Protein AF-A0A965PT17-F1 (afdb_monomer)

Mean predicted aligned error: 17.9 Å

pLDDT: mean 75.83, std 17.28, range [42.25, 98.0]

Sequence (332 aa):
SDYIFVKDAYWRIIELSDYKMGQYESTRVKLLKVSPGAPAKPACDVIPVSNNPDGSVNFETPAGAITIGNKNCCVYYNFTWSDNTNLCYGKVRDRPGINKPNNDSTGKGAITSLNSISTGANNVITTVGLDAGSSTFSMFAGNKIKSNSNNNVIAVGDTLEVKGDQRGIAMFGKSVESAVPGLVVGGGWPQDDRSYTYNGSQSAGTFMMSEQGTYAATLGTLELFIEGIANKRIELEDDTAWYMRMQVMVQPTINQYINATITAQIGKTGGVAFSTAPIVQYQDTSMAGRTVNLIIDTATNTAQHRMNIQLAGGTYPFITRLVAQINYTQFR

Foldseek 3Di:
DDWDDDDPFIWDFPDWDPDDPPDPDDTDTDIDTDPPDPPPPPQFQWAFDDADQVQFTWTAGPVGDIDFGAPSVLVVVVFDADPPVRTTGHDPVRRDDDPDDPPPVVDDDDWDAPDFDDDDQEDDGAHADGEDPDDLDYEAHHAFYWKAWDPHDYYEHCAQEEDDDANAITTGGNAWYDDAHHDKAGDAAVVNPSVDDDSPQWMKDKFKWKEWDWQADFQGKDWTATVRPPPHFDFADAPKKKWKWKWKWKFADPQWIKTWIKTKMWHHHPQFTDIDQIDTPDIDTPPPFKDWDWDFDCPVPRRGTTTIITIHDDDDGDTIIMMMMMIIIMHD

Structure (mmCIF, N/CA/C/O backbone):
data_AF-A0A965PT17-F1
#
_entry.id   AF-A0A965PT17-F1
#
loop_
_atom_site.group_PDB
_atom_site.id
_atom_site.type_symbol
_atom_site.label_atom_id
_atom_site.label_alt_id
_atom_site.label_comp_id
_atom_site.label_asym_id
_atom_site.label_entity_id
_atom_site.label_seq_id
_atom_site.pdbx_PDB_ins_code
_atom_site.Cartn_x
_atom_site.Cartn_y
_atom_site.Cartn_z
_atom_site.occupancy
_atom_site.B_iso_or_equiv
_atom_site.auth_seq_id
_atom_site.auth_comp_id
_atom_site.auth_asym_id
_atom_site.auth_atom_id
_atom_site.pdbx_PDB_model_num
ATOM 1 N N . SER A 1 1 ? 50.538 17.821 -83.640 1.00 51.72 1 SER A N 1
ATOM 2 C CA . SER A 1 1 ? 49.111 18.196 -83.672 1.00 51.72 1 SER A CA 1
ATOM 3 C C . SER A 1 1 ? 49.059 19.683 -83.479 1.00 51.72 1 SER A C 1
ATOM 5 O O . SER A 1 1 ? 49.492 20.168 -82.436 1.00 51.72 1 SER A O 1
ATOM 7 N N . ASP A 1 2 ? 48.620 20.393 -84.506 1.00 57.84 2 ASP A N 1
ATOM 8 C CA . ASP A 1 2 ? 49.186 21.715 -84.745 1.00 57.84 2 ASP A CA 1
ATOM 9 C C . ASP A 1 2 ? 48.234 22.777 -84.201 1.00 57.84 2 ASP A C 1
ATOM 11 O O . ASP A 1 2 ? 47.164 23.052 -84.753 1.00 57.84 2 ASP A O 1
ATOM 15 N N . TYR A 1 3 ? 48.623 23.301 -83.041 1.00 69.06 3 TYR A N 1
ATOM 16 C CA . TYR A 1 3 ? 47.895 24.307 -82.288 1.00 69.06 3 TYR A CA 1
ATOM 17 C C . TYR A 1 3 ? 48.732 25.577 -82.211 1.00 69.06 3 TYR A C 1
ATOM 19 O O . TYR A 1 3 ? 49.926 25.521 -81.925 1.00 69.06 3 TYR A O 1
ATOM 27 N N . ILE A 1 4 ? 48.088 26.721 -82.418 1.00 72.94 4 ILE A N 1
ATOM 28 C CA . ILE A 1 4 ? 48.698 28.040 -82.249 1.00 72.94 4 ILE A CA 1
ATOM 29 C C . ILE A 1 4 ? 47.971 28.793 -81.136 1.00 72.94 4 ILE A C 1
ATOM 31 O O . ILE A 1 4 ? 46.744 28.736 -81.036 1.00 72.94 4 ILE A O 1
ATOM 35 N N . PHE A 1 5 ? 48.719 29.484 -80.279 1.00 73.31 5 PHE A N 1
ATOM 36 C CA . PHE A 1 5 ? 48.144 30.345 -79.250 1.00 73.31 5 PHE A CA 1
ATOM 37 C C . PHE A 1 5 ? 48.021 31.765 -79.801 1.00 73.31 5 PHE A C 1
ATOM 39 O O . PHE A 1 5 ? 49.019 32.380 -80.172 1.00 73.31 5 PHE A O 1
ATOM 46 N N . VAL A 1 6 ? 46.793 32.280 -79.878 1.00 70.81 6 VAL A N 1
ATOM 47 C CA . VAL A 1 6 ? 46.509 33.625 -80.394 1.00 70.81 6 VAL A CA 1
ATOM 48 C C . VAL A 1 6 ? 45.462 34.262 -79.492 1.00 70.81 6 VAL A C 1
ATOM 50 O O . VAL A 1 6 ? 44.310 33.833 -79.494 1.00 70.81 6 VAL A O 1
ATOM 53 N N . LYS A 1 7 ? 45.889 35.280 -78.733 1.00 57.91 7 LYS A N 1
ATOM 54 C CA . LYS A 1 7 ? 45.074 36.101 -77.821 1.00 57.91 7 LYS A CA 1
ATOM 55 C C . LYS A 1 7 ? 44.109 35.275 -76.953 1.00 57.91 7 LYS A C 1
ATOM 57 O O . LYS A 1 7 ? 42.928 35.128 -77.266 1.00 57.91 7 LYS A O 1
ATOM 62 N N . ASP A 1 8 ? 44.653 34.742 -75.861 1.00 57.06 8 ASP A N 1
ATOM 63 C CA . ASP A 1 8 ? 43.919 34.082 -74.768 1.00 57.06 8 ASP A CA 1
ATOM 64 C C . ASP A 1 8 ? 43.157 32.799 -75.156 1.00 57.06 8 ASP A C 1
ATOM 66 O O . ASP A 1 8 ? 42.313 32.305 -74.408 1.00 57.06 8 ASP A O 1
ATOM 70 N N . ALA A 1 9 ? 43.467 32.215 -76.318 1.00 66.94 9 ALA A N 1
ATOM 71 C CA . ALA A 1 9 ? 42.908 30.943 -76.761 1.00 66.94 9 ALA A CA 1
ATOM 72 C C . ALA A 1 9 ? 43.891 30.138 -77.622 1.00 66.94 9 ALA A C 1
ATOM 74 O O . ALA A 1 9 ? 44.734 30.688 -78.338 1.00 66.94 9 ALA A O 1
ATOM 75 N N . TYR A 1 10 ? 43.724 28.815 -77.584 1.00 75.38 10 TYR A N 1
ATOM 76 C CA . TYR A 1 10 ? 44.333 27.905 -78.544 1.00 75.38 10 TYR A CA 1
ATOM 77 C C . TYR A 1 10 ? 43.448 27.784 -79.784 1.00 75.38 10 TYR A C 1
ATOM 79 O O . TYR A 1 10 ? 42.220 27.711 -79.709 1.00 75.38 10 TYR A O 1
ATOM 87 N N . TRP A 1 11 ? 44.082 27.735 -80.946 1.00 76.56 11 TRP A N 1
ATOM 88 C CA . TRP A 1 11 ? 43.413 27.610 -82.231 1.00 76.56 11 TRP A CA 1
ATOM 89 C C . TRP A 1 11 ? 44.023 26.451 -83.000 1.00 76.56 11 TRP A C 1
ATOM 91 O O . TRP A 1 11 ? 45.241 26.265 -82.999 1.00 76.56 11 TRP A O 1
ATOM 101 N N . ARG A 1 12 ? 43.174 25.673 -83.668 1.00 78.69 12 ARG A N 1
ATOM 102 C CA . ARG A 1 12 ? 43.606 24.623 -84.589 1.00 78.69 12 ARG A CA 1
ATOM 103 C C . ARG A 1 12 ? 43.474 25.150 -86.009 1.00 78.69 12 ARG A C 1
ATOM 105 O O . ARG A 1 12 ? 42.416 25.661 -86.378 1.00 78.69 12 ARG A O 1
ATOM 112 N N . ILE A 1 13 ? 44.529 25.010 -86.800 1.00 80.69 13 ILE A N 1
ATOM 113 C CA . ILE A 1 13 ? 44.485 25.335 -88.226 1.00 80.69 13 ILE A CA 1
ATOM 114 C C . ILE A 1 13 ? 43.607 24.281 -88.915 1.00 80.69 13 ILE A C 1
ATOM 116 O O . ILE A 1 13 ? 43.843 23.082 -88.762 1.00 80.69 13 ILE A O 1
ATOM 120 N N . ILE A 1 14 ? 42.563 24.727 -89.617 1.00 81.75 14 ILE A N 1
ATOM 121 C CA . ILE A 1 14 ? 41.694 23.865 -90.437 1.00 81.75 14 ILE A CA 1
ATOM 122 C C . ILE A 1 14 ? 42.189 23.863 -91.883 1.00 81.75 14 ILE A C 1
ATOM 124 O O . ILE A 1 14 ? 42.210 22.826 -92.536 1.00 81.75 14 ILE A O 1
ATOM 128 N N . GLU A 1 15 ? 42.552 25.044 -92.382 1.00 79.94 15 GLU A N 1
ATOM 129 C CA . GLU A 1 15 ? 42.800 25.300 -93.797 1.00 79.94 15 GLU A CA 1
ATOM 130 C C . GLU A 1 15 ? 43.820 26.438 -93.939 1.00 79.94 15 GLU A C 1
ATOM 132 O O . GLU A 1 15 ? 43.761 27.432 -93.202 1.00 79.94 15 GLU A O 1
ATOM 137 N N . LEU A 1 16 ? 44.736 26.294 -94.896 1.00 77.62 16 LEU A N 1
ATOM 138 C CA . LEU A 1 16 ? 45.618 27.353 -95.378 1.00 77.62 16 LEU A CA 1
ATOM 139 C C . LEU A 1 16 ? 45.185 27.672 -96.811 1.00 77.62 16 LEU A C 1
ATOM 141 O O . LEU A 1 16 ? 45.179 26.775 -97.652 1.00 77.62 16 LEU A O 1
ATOM 145 N N . SER A 1 17 ? 44.826 28.924 -97.085 1.00 75.00 17 SER A N 1
ATOM 146 C CA . SER A 1 17 ? 44.408 29.378 -98.416 1.00 75.00 17 SER A CA 1
ATOM 147 C C . SER A 1 17 ? 45.458 30.355 -98.957 1.00 75.00 17 SER A C 1
ATOM 149 O O . SER A 1 17 ? 45.939 31.208 -98.211 1.00 75.00 17 SER A O 1
ATOM 151 N N . ASP A 1 18 ? 45.824 30.227 -100.236 1.00 66.94 18 ASP A N 1
ATOM 152 C CA . ASP A 1 18 ? 46.891 31.005 -100.895 1.00 66.94 18 ASP A CA 1
ATOM 153 C C . ASP A 1 18 ? 48.251 30.959 -100.170 1.00 66.94 18 ASP A C 1
ATOM 155 O O . ASP A 1 18 ? 48.847 31.980 -99.825 1.00 66.94 18 ASP A O 1
ATOM 159 N N . TYR A 1 19 ? 48.765 29.746 -99.938 1.00 67.44 19 TYR A N 1
ATOM 160 C CA . TYR A 1 19 ? 50.071 29.531 -99.309 1.00 67.44 19 TYR A CA 1
ATOM 161 C C . TYR A 1 19 ? 51.229 29.993 -100.212 1.00 67.44 19 TYR A C 1
ATOM 163 O O . TYR A 1 19 ? 51.652 29.276 -101.121 1.00 67.44 19 TYR A O 1
ATOM 171 N N . LYS A 1 20 ? 51.763 31.192 -99.948 1.00 68.44 20 LYS A N 1
ATOM 172 C CA . LYS A 1 20 ? 52.895 31.776 -100.685 1.00 68.44 20 LYS A CA 1
ATOM 173 C C . LYS A 1 20 ? 54.192 31.704 -99.875 1.00 68.44 20 LYS A C 1
ATOM 175 O O . LYS A 1 20 ? 54.450 32.535 -99.009 1.00 68.44 20 LYS A O 1
ATOM 180 N N . MET A 1 21 ? 55.039 30.724 -100.185 1.00 61.03 21 MET A N 1
ATOM 181 C CA . MET A 1 21 ? 56.389 30.622 -99.618 1.00 61.03 21 MET A CA 1
ATOM 182 C C . MET A 1 21 ? 57.311 31.742 -100.127 1.00 61.03 21 MET A C 1
ATOM 184 O O . MET A 1 21 ? 57.383 31.990 -101.328 1.00 61.03 21 MET A O 1
ATOM 188 N N . GLY A 1 22 ? 58.075 32.363 -99.223 1.00 64.06 22 GLY A N 1
ATOM 189 C CA . GLY A 1 22 ? 59.208 33.235 -99.572 1.00 64.06 22 GLY A CA 1
ATOM 190 C C . GLY A 1 22 ? 58.883 34.689 -99.942 1.00 64.06 22 GLY A C 1
ATOM 191 O O . GLY A 1 22 ? 59.780 35.403 -100.379 1.00 64.06 22 GLY A O 1
ATOM 192 N N . GLN A 1 23 ? 57.642 35.145 -99.759 1.00 62.53 23 GLN A N 1
ATOM 193 C CA . GLN A 1 23 ? 57.234 36.548 -99.924 1.00 62.53 23 GLN A CA 1
ATOM 194 C C . GLN A 1 23 ? 56.841 37.131 -98.557 1.00 62.53 23 GLN A C 1
ATOM 196 O O . GLN A 1 23 ? 56.254 36.424 -97.741 1.00 62.53 23 GLN A O 1
ATOM 201 N N . TYR A 1 24 ? 57.101 38.419 -98.304 1.00 63.53 24 TYR A N 1
ATOM 202 C CA . TYR A 1 24 ? 56.703 39.110 -97.058 1.00 63.53 24 TYR A CA 1
ATOM 203 C C . TYR A 1 24 ? 55.196 39.474 -97.014 1.00 63.53 24 TYR A C 1
ATOM 205 O O . TYR A 1 24 ? 54.801 40.462 -96.397 1.00 63.53 24 TYR A O 1
ATOM 213 N N . GLU A 1 25 ? 54.346 38.687 -97.679 1.00 6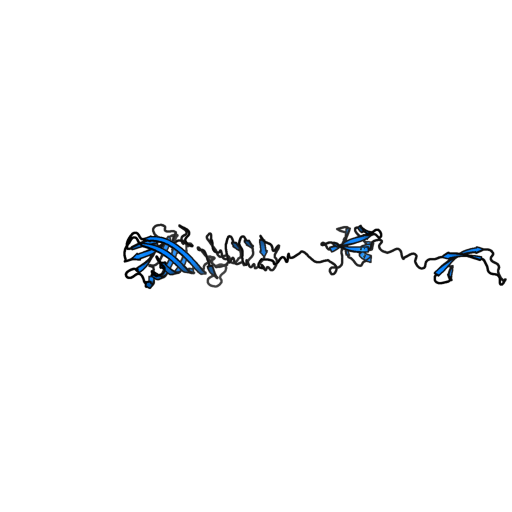9.56 25 GLU A N 1
ATOM 214 C CA . GLU A 1 25 ? 52.890 38.867 -97.734 1.00 69.56 25 GLU A CA 1
ATOM 215 C C . GLU A 1 25 ? 52.183 37.963 -96.709 1.00 69.56 25 GLU A C 1
ATOM 217 O O . GLU A 1 25 ? 52.634 36.858 -96.403 1.00 69.56 25 GLU A O 1
ATOM 222 N N . SER A 1 26 ? 51.040 38.402 -96.178 1.00 70.75 26 SER A N 1
ATOM 223 C CA . SER A 1 26 ? 50.258 37.613 -95.223 1.00 70.75 26 SER A CA 1
ATOM 224 C C . SER A 1 26 ? 49.420 36.529 -95.917 1.00 70.75 26 SER A C 1
ATOM 226 O O . SER A 1 26 ? 48.575 36.809 -96.763 1.00 70.75 26 SER A O 1
ATOM 228 N N . THR A 1 27 ? 49.612 35.268 -95.515 1.00 74.81 27 THR A N 1
ATOM 229 C CA . THR A 1 27 ? 48.767 34.136 -95.945 1.00 74.81 27 THR A CA 1
ATOM 230 C C . THR A 1 27 ? 47.462 34.101 -95.143 1.00 74.81 27 THR A C 1
ATOM 232 O O . THR A 1 27 ? 47.466 34.322 -93.929 1.00 74.81 27 THR A O 1
ATOM 235 N N . ARG A 1 28 ? 46.334 33.785 -95.793 1.00 76.56 28 ARG A N 1
ATOM 236 C CA . ARG A 1 28 ? 45.032 33.678 -95.120 1.00 76.56 28 ARG A CA 1
ATOM 237 C C . ARG A 1 28 ? 44.849 32.281 -94.524 1.00 76.56 28 ARG A C 1
ATOM 239 O O . ARG A 1 28 ? 44.988 31.272 -95.209 1.00 76.56 28 ARG A O 1
ATOM 246 N N . VAL A 1 29 ? 44.496 32.224 -93.242 1.00 79.06 29 VAL A N 1
ATOM 247 C CA . VAL A 1 29 ? 44.317 30.963 -92.507 1.00 79.06 29 VAL A CA 1
ATOM 248 C C . VAL A 1 29 ? 42.909 30.856 -91.934 1.00 79.06 29 VAL A C 1
ATOM 250 O O . VAL A 1 29 ? 42.351 31.835 -91.433 1.00 79.06 29 VAL A O 1
ATOM 253 N N . LYS A 1 30 ? 42.329 29.656 -91.989 1.00 80.94 30 LYS A N 1
ATOM 254 C CA . LYS A 1 30 ? 41.032 29.347 -91.381 1.00 80.94 30 LYS A CA 1
ATOM 2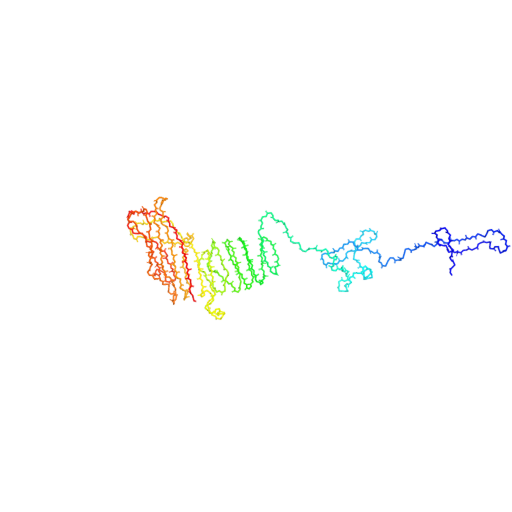55 C C . LYS A 1 30 ? 41.268 28.578 -90.091 1.00 80.94 30 LYS A C 1
ATOM 257 O O . LYS A 1 30 ? 41.802 27.467 -90.101 1.00 80.94 30 LYS A O 1
ATOM 262 N N . LEU A 1 31 ? 40.883 29.187 -88.978 1.00 78.56 31 LEU A N 1
ATOM 263 C CA . LEU A 1 31 ? 41.138 28.669 -87.640 1.00 78.56 31 LEU A CA 1
ATOM 264 C C . LEU A 1 31 ? 39.841 28.181 -86.995 1.00 78.56 31 LEU A C 1
ATOM 266 O O . LEU A 1 31 ? 38.829 28.880 -87.023 1.00 78.56 31 LEU A O 1
ATOM 270 N N . LEU A 1 32 ? 39.892 27.016 -86.350 1.00 76.56 32 LEU A N 1
ATOM 271 C CA . LEU A 1 32 ? 38.880 26.609 -85.384 1.00 76.56 32 LEU A CA 1
ATOM 272 C C . LEU A 1 32 ? 39.311 27.119 -84.013 1.00 76.56 32 LEU A C 1
ATOM 274 O O . LEU A 1 32 ? 40.423 26.810 -83.570 1.00 76.56 32 LEU A O 1
ATOM 278 N N . LYS A 1 33 ? 38.438 27.858 -83.319 1.00 71.31 33 LYS A N 1
ATOM 279 C CA . LYS A 1 33 ? 38.664 28.161 -81.904 1.00 71.31 33 LYS A CA 1
ATOM 280 C C . LYS A 1 33 ? 38.580 26.854 -81.131 1.00 71.31 33 LYS A C 1
ATOM 282 O O . LYS A 1 33 ? 37.501 26.276 -81.023 1.00 71.31 33 LYS A O 1
ATOM 287 N N . VAL A 1 34 ? 39.704 26.391 -80.595 1.00 67.12 34 VAL A N 1
ATOM 288 C CA . VAL A 1 34 ? 39.686 25.311 -79.614 1.00 67.12 34 VAL A CA 1
ATOM 289 C C . VAL A 1 34 ? 39.403 25.997 -78.291 1.00 67.12 34 VAL A C 1
ATOM 291 O O . VAL A 1 34 ? 40.254 26.711 -77.766 1.00 67.12 34 VAL A O 1
ATOM 294 N N . SER A 1 35 ? 38.189 25.848 -77.764 1.00 53.91 35 SER A N 1
ATOM 295 C CA . SER A 1 35 ? 37.912 26.306 -76.408 1.00 53.91 35 SER A CA 1
ATOM 296 C C . SER A 1 35 ? 38.873 25.582 -75.450 1.00 53.91 35 SER A C 1
ATOM 298 O O . SER A 1 35 ? 38.841 24.349 -75.388 1.00 53.91 35 SER A O 1
ATOM 300 N N . PRO A 1 36 ? 39.735 26.297 -74.696 1.00 49.06 36 PRO A N 1
ATOM 301 C CA . PRO A 1 36 ? 40.449 25.697 -73.577 1.00 49.06 36 PRO A CA 1
ATOM 302 C C . PRO A 1 36 ? 39.403 25.454 -72.484 1.00 49.06 36 PRO A C 1
ATOM 304 O O . PRO A 1 36 ? 39.136 26.314 -71.653 1.00 49.06 36 PRO A O 1
ATOM 307 N N . GLY A 1 37 ? 38.705 24.325 -72.602 1.00 50.78 37 GLY A N 1
ATOM 308 C CA . GLY A 1 37 ? 37.388 24.139 -72.003 1.00 50.78 37 GLY A CA 1
ATOM 309 C C . GLY A 1 37 ? 36.303 23.835 -73.039 1.00 50.78 37 GLY A C 1
ATOM 310 O O . GLY A 1 37 ? 35.281 24.511 -73.099 1.00 50.78 37 GLY A O 1
ATOM 311 N N . ALA A 1 38 ? 36.450 22.744 -73.795 1.00 44.88 38 ALA A N 1
ATOM 312 C CA . ALA A 1 38 ? 35.367 21.770 -73.683 1.00 44.88 38 ALA A CA 1
ATOM 313 C C . ALA A 1 38 ? 35.378 21.367 -72.197 1.00 44.88 38 ALA A C 1
ATOM 315 O O . ALA A 1 38 ? 36.417 20.862 -71.759 1.00 44.88 38 ALA A O 1
ATOM 316 N N . PRO A 1 39 ? 34.348 21.702 -71.392 1.00 46.09 39 PRO A N 1
ATOM 317 C CA . PRO A 1 39 ? 34.373 21.385 -69.971 1.00 46.09 39 PRO A CA 1
ATOM 318 C C . PRO A 1 39 ? 34.646 19.891 -69.851 1.00 46.09 39 PRO A C 1
ATOM 320 O O . PRO A 1 39 ? 34.006 19.102 -70.554 1.00 46.09 39 PRO A O 1
ATOM 323 N N . ALA A 1 40 ? 35.647 19.521 -69.044 1.00 48.25 40 ALA A N 1
ATOM 324 C CA . ALA A 1 40 ? 35.989 18.122 -68.827 1.00 48.25 40 ALA A CA 1
ATOM 325 C C . ALA A 1 40 ? 34.686 17.400 -68.495 1.00 48.25 40 ALA A C 1
ATOM 327 O O . ALA A 1 40 ? 34.021 17.804 -67.540 1.00 48.25 40 ALA A O 1
ATOM 328 N N . LYS A 1 41 ? 34.286 16.449 -69.359 1.00 52.03 41 LYS A N 1
ATOM 329 C CA . LYS A 1 41 ? 32.945 15.849 -69.361 1.00 52.03 41 LYS A CA 1
ATOM 330 C C . LYS A 1 41 ? 32.627 15.480 -67.912 1.00 52.03 41 LYS A C 1
ATOM 332 O O . LYS A 1 41 ? 33.359 14.641 -67.380 1.00 52.03 41 LYS A O 1
ATOM 337 N N . PRO A 1 42 ? 31.689 16.182 -67.248 1.00 56.00 42 PRO A N 1
ATOM 338 C CA . PRO A 1 42 ? 31.687 16.210 -65.797 1.00 56.00 42 PRO A CA 1
ATOM 339 C C . PRO A 1 42 ? 31.467 14.778 -65.324 1.00 56.00 42 PRO A C 1
ATOM 341 O O . PRO A 1 42 ? 30.594 14.078 -65.836 1.00 56.00 42 PRO A O 1
ATOM 344 N N . ALA A 1 43 ? 32.354 14.305 -64.443 1.00 63.53 43 ALA A N 1
ATOM 345 C CA . ALA A 1 43 ? 32.443 12.883 -64.101 1.00 63.53 43 ALA A CA 1
ATOM 346 C C . ALA A 1 43 ? 31.142 12.346 -63.480 1.00 63.53 43 ALA A C 1
ATOM 348 O O . ALA A 1 43 ? 30.896 11.140 -63.482 1.00 63.53 43 ALA A O 1
ATOM 349 N N . CYS A 1 44 ? 30.307 13.268 -63.006 1.00 75.31 44 CYS A N 1
ATOM 350 C CA . CYS A 1 44 ? 28.891 13.089 -62.796 1.00 75.31 44 CYS A CA 1
ATOM 351 C C . CYS A 1 44 ? 28.109 14.215 -63.493 1.00 75.31 44 CYS A C 1
ATOM 353 O O . CYS A 1 44 ? 28.547 15.364 -63.499 1.00 75.31 44 CYS A O 1
ATOM 355 N N . ASP A 1 45 ? 26.945 13.892 -64.047 1.00 79.62 45 ASP A N 1
ATOM 356 C CA . ASP A 1 45 ? 25.985 14.820 -64.650 1.00 79.62 45 ASP A CA 1
ATOM 357 C C . ASP A 1 45 ? 24.970 15.397 -63.646 1.00 79.62 45 ASP A C 1
ATOM 359 O O . ASP A 1 45 ? 24.161 16.243 -64.016 1.00 79.62 45 ASP A O 1
ATOM 363 N N . VAL A 1 46 ? 25.034 14.980 -62.378 1.00 84.19 46 VAL A N 1
ATOM 364 C CA . VAL A 1 46 ? 24.165 15.427 -61.280 1.00 84.19 46 VAL A CA 1
ATOM 365 C C . VAL A 1 46 ? 24.990 15.855 -60.061 1.00 84.19 46 VAL A C 1
ATOM 367 O O . VAL A 1 46 ? 26.073 15.326 -59.821 1.00 84.19 46 VAL A O 1
ATOM 370 N N . ILE A 1 47 ? 24.493 16.801 -59.265 1.00 85.12 47 ILE A N 1
ATOM 371 C CA . ILE A 1 47 ? 25.176 17.287 -58.051 1.00 85.12 47 ILE A CA 1
ATOM 372 C C . ILE A 1 47 ? 24.453 16.803 -56.787 1.00 85.12 47 ILE A C 1
ATOM 374 O O . ILE A 1 47 ? 23.229 16.725 -56.801 1.00 85.12 47 ILE A O 1
ATOM 378 N N . PRO A 1 48 ? 25.147 16.454 -55.689 1.00 86.50 48 PRO A N 1
ATOM 379 C CA . PRO A 1 48 ? 24.484 16.111 -54.432 1.00 86.50 48 PRO A CA 1
ATOM 380 C C . PRO A 1 48 ? 23.896 17.371 -53.784 1.00 86.50 48 PRO A C 1
ATOM 382 O O . PRO A 1 48 ? 24.588 18.384 -53.681 1.00 86.50 48 PRO A O 1
ATOM 385 N N . VAL A 1 49 ? 22.637 17.310 -53.335 1.00 86.56 49 VAL A N 1
ATOM 386 C CA . VAL A 1 49 ? 21.918 18.491 -52.805 1.00 86.56 49 VAL A CA 1
ATOM 387 C C . VAL A 1 49 ? 21.290 18.299 -51.430 1.00 86.56 49 VAL A C 1
ATOM 389 O O . VAL A 1 49 ? 21.140 19.263 -50.684 1.00 86.56 49 VAL A O 1
ATOM 392 N N . SER A 1 50 ? 20.929 17.072 -51.056 1.00 81.56 50 SER A N 1
ATOM 393 C CA . SER A 1 50 ? 20.424 16.768 -49.713 1.00 81.56 50 SER A CA 1
ATOM 394 C C . SER A 1 50 ? 20.595 15.292 -49.380 1.00 81.56 50 SER A C 1
ATOM 396 O O . SER A 1 50 ? 20.763 14.462 -50.270 1.00 81.56 50 SER A O 1
ATOM 398 N N . ASN A 1 51 ? 20.513 14.961 -48.094 1.00 81.12 51 ASN A N 1
ATOM 399 C CA . ASN A 1 51 ? 20.561 13.588 -47.608 1.00 81.12 51 ASN A CA 1
ATOM 400 C C . ASN A 1 51 ? 19.226 13.248 -46.936 1.00 81.12 51 ASN A C 1
ATOM 402 O O . ASN A 1 51 ? 18.720 14.024 -46.122 1.00 81.12 51 ASN A O 1
ATOM 406 N N . ASN A 1 52 ? 18.673 12.084 -47.260 1.00 74.56 52 ASN A N 1
ATOM 407 C CA . ASN A 1 52 ? 17.483 11.533 -46.624 1.00 74.56 52 ASN A CA 1
ATOM 408 C C . ASN A 1 52 ? 17.796 11.042 -45.193 1.00 74.56 52 ASN A C 1
ATOM 410 O O . ASN A 1 52 ? 18.962 10.794 -44.866 1.00 74.56 52 ASN A O 1
ATOM 414 N N . PRO A 1 53 ? 16.777 10.838 -44.333 1.00 65.94 53 PRO A N 1
ATOM 415 C CA . PRO A 1 53 ? 16.975 10.358 -42.959 1.00 65.94 53 PRO A CA 1
ATOM 416 C C . PRO A 1 53 ? 17.632 8.972 -42.841 1.00 65.94 53 PRO A C 1
ATOM 418 O O . PRO A 1 53 ? 18.246 8.672 -41.820 1.00 65.94 53 PRO A O 1
ATOM 421 N N . ASP A 1 54 ? 17.542 8.130 -43.876 1.00 64.75 54 ASP A N 1
ATOM 422 C CA . ASP A 1 54 ? 18.235 6.834 -43.957 1.00 64.75 54 ASP A CA 1
ATOM 423 C C . ASP A 1 54 ? 19.728 6.967 -44.341 1.00 64.75 54 ASP A C 1
ATOM 425 O O . ASP A 1 54 ? 20.481 5.991 -44.335 1.00 64.75 54 ASP A O 1
ATOM 429 N N . GLY A 1 55 ? 20.174 8.187 -44.655 1.00 72.31 55 GLY A N 1
ATOM 430 C CA . GLY A 1 55 ? 21.521 8.515 -45.106 1.00 72.31 55 GLY A CA 1
ATOM 431 C C . GLY A 1 55 ? 21.743 8.381 -46.614 1.00 72.31 55 GLY A C 1
ATOM 432 O O . GLY A 1 55 ? 22.888 8.553 -47.042 1.00 72.31 55 GLY A O 1
ATOM 433 N N . SER A 1 56 ? 20.711 8.067 -47.408 1.00 83.19 56 SER A N 1
ATOM 434 C CA . SER A 1 56 ? 20.810 8.083 -48.872 1.00 83.19 56 SER A CA 1
ATOM 435 C C . SER A 1 56 ? 20.903 9.522 -49.399 1.00 83.19 56 SER A C 1
ATOM 437 O O . SER A 1 56 ? 20.304 10.440 -48.841 1.00 83.19 56 SER A O 1
ATOM 439 N N . VAL A 1 57 ? 21.696 9.741 -50.448 1.00 83.31 57 VAL A N 1
ATOM 440 C CA . VAL A 1 57 ? 21.962 11.070 -51.022 1.00 83.31 57 VAL A CA 1
ATOM 441 C C . VAL A 1 57 ? 21.019 11.327 -52.194 1.00 83.31 57 VAL A C 1
ATOM 443 O O . VAL A 1 57 ? 21.010 10.573 -53.170 1.00 83.31 57 VAL A O 1
ATOM 446 N N . ASN A 1 58 ? 20.268 12.423 -52.113 1.00 87.31 58 ASN A N 1
ATOM 447 C CA . ASN A 1 58 ? 19.507 12.980 -53.222 1.00 87.31 58 ASN A CA 1
ATOM 448 C C . ASN A 1 58 ? 20.428 13.842 -54.085 1.00 87.31 58 ASN A C 1
ATOM 450 O O . ASN A 1 58 ? 21.170 14.693 -53.578 1.00 87.31 58 ASN A O 1
ATOM 454 N N . PHE A 1 59 ? 20.333 13.655 -55.394 1.00 88.06 59 PHE A N 1
ATOM 455 C CA . PHE A 1 59 ? 21.065 14.436 -56.377 1.00 88.06 59 PHE A CA 1
ATOM 456 C C . PHE A 1 59 ? 20.106 15.327 -57.163 1.00 88.06 59 PHE A C 1
ATOM 458 O O . PHE A 1 59 ? 18.922 15.028 -57.280 1.00 88.06 59 PHE A O 1
ATOM 465 N N . GLU A 1 60 ? 20.619 16.410 -57.725 1.00 88.94 60 GLU A N 1
ATOM 466 C CA . GLU A 1 60 ? 19.880 17.323 -58.586 1.00 88.94 60 GLU A CA 1
ATOM 467 C C . GLU A 1 60 ? 20.513 17.334 -59.975 1.00 88.94 60 GLU A C 1
ATOM 469 O O . GLU A 1 60 ? 21.737 17.393 -60.135 1.00 88.94 60 GLU A O 1
ATOM 474 N N . THR A 1 61 ? 19.664 17.244 -60.993 1.00 84.06 61 THR A N 1
ATOM 475 C CA . THR A 1 61 ? 20.063 17.451 -62.388 1.00 84.06 61 THR A CA 1
ATOM 476 C C . THR A 1 61 ? 20.337 18.937 -62.655 1.00 84.06 61 THR A C 1
ATOM 478 O O . THR A 1 61 ? 19.784 19.790 -61.964 1.00 84.06 61 THR A O 1
ATOM 481 N N . PRO A 1 62 ? 21.080 19.309 -63.715 1.00 78.06 62 PRO A N 1
ATOM 482 C CA . PRO A 1 62 ? 21.321 20.716 -64.058 1.00 78.06 62 PRO A CA 1
ATOM 483 C C . PRO A 1 62 ? 20.045 21.506 -64.412 1.00 78.06 62 PRO A C 1
ATOM 485 O O . PRO A 1 62 ? 20.099 22.722 -64.567 1.00 78.06 62 PRO A O 1
ATOM 488 N N . ALA A 1 63 ? 18.908 20.815 -64.563 1.00 82.19 63 ALA A N 1
ATOM 489 C CA . ALA A 1 63 ? 17.582 21.382 -64.787 1.00 82.19 63 ALA A CA 1
ATOM 490 C C . ALA A 1 63 ? 16.762 21.577 -63.489 1.00 82.19 63 ALA A C 1
ATOM 492 O O . ALA A 1 63 ? 15.583 21.916 -63.569 1.00 82.19 63 ALA A O 1
ATOM 493 N N . GLY A 1 64 ? 17.346 21.340 -62.308 1.00 79.00 64 GLY A N 1
ATOM 494 C CA . GLY A 1 64 ? 16.693 21.533 -61.006 1.00 79.00 64 GLY A CA 1
ATOM 495 C C . GLY A 1 64 ? 15.819 20.367 -60.525 1.00 79.00 64 GLY A C 1
ATOM 496 O O . GLY A 1 64 ? 15.157 20.473 -59.496 1.00 79.00 64 GLY A O 1
ATOM 497 N N . ALA A 1 65 ? 15.774 19.250 -61.259 1.00 84.06 65 ALA A N 1
ATOM 498 C CA . ALA A 1 65 ? 14.975 18.087 -60.872 1.00 84.06 65 ALA A CA 1
ATOM 499 C C . ALA A 1 65 ? 15.768 17.137 -59.962 1.00 84.06 65 ALA A C 1
ATOM 501 O O . ALA A 1 65 ? 16.880 16.727 -60.318 1.00 84.06 65 ALA A O 1
ATOM 502 N N . ILE A 1 66 ? 15.164 16.756 -58.831 1.00 85.88 66 ILE A N 1
ATOM 503 C CA . ILE A 1 66 ? 15.704 15.774 -57.882 1.00 85.88 66 ILE A CA 1
ATOM 504 C C . ILE A 1 66 ? 15.662 14.363 -58.485 1.00 85.88 66 ILE A C 1
ATOM 506 O O . ILE A 1 66 ? 14.653 13.940 -59.047 1.00 85.88 66 ILE A O 1
ATOM 510 N N . THR A 1 67 ? 16.759 13.625 -58.335 1.00 85.25 67 THR A N 1
ATOM 511 C CA . THR A 1 67 ? 16.958 12.260 -58.827 1.00 85.25 67 THR A CA 1
ATOM 512 C C . THR A 1 67 ? 17.844 11.453 -57.873 1.00 85.25 67 THR A C 1
ATOM 514 O O . THR A 1 67 ? 18.551 11.996 -57.021 1.00 85.25 67 THR A O 1
ATOM 517 N N . ILE A 1 68 ? 17.850 10.133 -58.046 1.00 80.62 68 ILE A N 1
ATOM 518 C CA . ILE A 1 68 ? 18.881 9.262 -57.477 1.00 80.62 68 ILE A CA 1
ATOM 519 C C . ILE A 1 68 ? 20.165 9.359 -58.316 1.00 80.62 68 ILE A C 1
ATOM 521 O O . ILE A 1 68 ? 20.113 9.458 -59.544 1.00 80.62 68 ILE A O 1
ATOM 525 N N . GLY A 1 69 ? 21.322 9.351 -57.653 1.00 78.25 69 GLY A N 1
ATOM 526 C CA . GLY A 1 69 ? 22.630 9.304 -58.312 1.00 78.25 69 GLY A CA 1
ATOM 527 C C . GLY A 1 69 ? 23.010 7.881 -58.727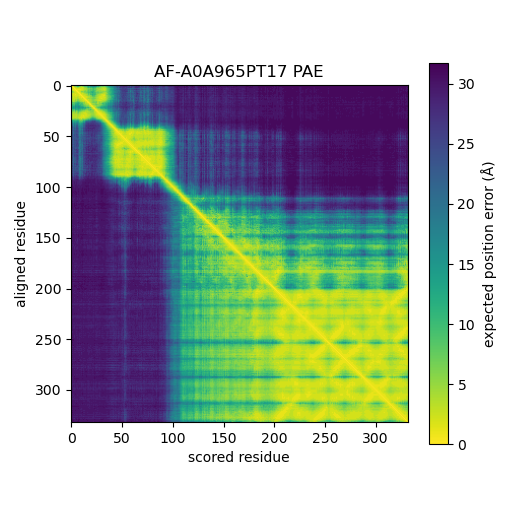 1.00 78.25 69 GLY A C 1
ATOM 528 O O . GLY A 1 69 ? 22.510 6.911 -58.166 1.00 78.25 69 GLY A O 1
ATOM 529 N N . ASN A 1 70 ? 23.926 7.746 -59.689 1.00 83.62 70 ASN A N 1
ATOM 530 C CA . ASN A 1 70 ? 24.452 6.448 -60.130 1.00 83.62 70 ASN A CA 1
ATOM 531 C C . ASN A 1 70 ? 25.773 6.069 -59.418 1.00 83.62 70 ASN A C 1
ATOM 533 O O . ASN A 1 70 ? 26.395 6.891 -58.740 1.00 83.62 70 ASN A O 1
ATOM 537 N N . LYS A 1 71 ? 26.236 4.823 -59.601 1.00 83.62 71 LYS A N 1
ATOM 538 C CA . LYS A 1 71 ? 27.464 4.289 -58.975 1.00 83.62 71 LYS A CA 1
ATOM 539 C C . LYS A 1 71 ? 28.715 5.132 -59.250 1.00 83.62 71 LYS A C 1
ATOM 541 O O . LYS A 1 71 ? 29.496 5.373 -58.331 1.00 83.62 71 LYS A O 1
ATOM 546 N N . ASN A 1 72 ? 28.880 5.623 -60.479 1.00 83.31 72 ASN A N 1
ATOM 547 C CA . ASN A 1 72 ? 30.046 6.418 -60.879 1.00 83.31 72 ASN A CA 1
ATOM 548 C C . ASN A 1 72 ? 30.038 7.788 -60.187 1.00 83.31 72 ASN A C 1
ATOM 550 O O . ASN A 1 72 ? 31.035 8.182 -59.585 1.00 83.31 72 ASN A O 1
ATOM 554 N N . CYS A 1 73 ? 28.885 8.461 -60.197 1.00 84.94 73 CYS A N 1
ATOM 555 C CA . CYS A 1 73 ? 28.642 9.694 -59.454 1.00 84.94 73 CYS A CA 1
ATOM 556 C C . CYS A 1 73 ? 28.922 9.540 -57.957 1.00 84.94 73 CYS A C 1
ATOM 558 O O . CYS A 1 73 ? 29.608 10.366 -57.360 1.00 84.94 73 CYS A O 1
ATOM 560 N N . CYS A 1 74 ? 28.422 8.460 -57.355 1.00 84.75 74 CYS A N 1
ATOM 561 C CA . CYS A 1 74 ? 28.580 8.197 -55.931 1.00 84.75 74 CYS A CA 1
ATOM 562 C C . CYS A 1 74 ? 30.058 8.096 -55.521 1.00 84.75 74 CYS A C 1
ATOM 564 O O . CYS A 1 74 ? 30.499 8.773 -54.592 1.00 84.75 74 CYS A O 1
ATOM 566 N N . VAL A 1 75 ? 30.844 7.311 -56.267 1.00 82.88 75 VAL A N 1
ATOM 567 C CA . VAL A 1 75 ? 32.285 7.161 -56.021 1.00 82.88 75 VAL A CA 1
ATOM 568 C C . VAL A 1 75 ? 33.038 8.466 -56.305 1.00 82.88 75 VAL A C 1
ATOM 570 O O . VAL A 1 75 ? 33.933 8.822 -55.540 1.00 82.88 75 VAL A O 1
ATOM 573 N N . TYR A 1 76 ? 32.655 9.219 -57.344 1.00 84.12 76 TYR A N 1
ATOM 574 C CA . TYR A 1 76 ? 33.274 10.508 -57.671 1.00 84.12 76 TYR A CA 1
ATOM 575 C C . TYR A 1 76 ? 33.136 11.538 -56.538 1.00 84.12 76 TYR A C 1
ATOM 577 O O . TYR A 1 76 ? 34.116 12.190 -56.178 1.00 84.12 76 TYR A O 1
ATOM 585 N N . TYR A 1 77 ? 31.960 11.625 -55.909 1.00 83.50 77 TYR A N 1
ATOM 586 C CA . TYR A 1 77 ? 31.732 12.477 -54.734 1.00 83.50 77 TYR A CA 1
ATOM 587 C C . TYR A 1 77 ? 32.225 11.864 -53.407 1.00 83.50 77 TYR A C 1
ATOM 589 O O . TYR A 1 77 ? 31.975 12.421 -52.340 1.00 83.50 77 TYR A O 1
ATOM 597 N N . ASN A 1 78 ? 32.987 10.761 -53.455 1.00 81.12 78 ASN A N 1
ATOM 598 C CA . ASN A 1 78 ? 33.578 10.096 -52.287 1.00 81.12 78 ASN A CA 1
ATOM 599 C C . ASN A 1 78 ? 32.516 9.600 -51.277 1.00 81.12 78 ASN A C 1
ATOM 601 O O . ASN A 1 78 ? 32.724 9.624 -50.062 1.00 81.12 78 ASN A O 1
ATOM 605 N N . PHE A 1 79 ? 31.370 9.159 -51.794 1.00 85.06 79 PHE A N 1
ATOM 606 C CA . PHE A 1 79 ? 30.279 8.527 -51.056 1.00 85.06 79 PHE A CA 1
ATOM 607 C C . PHE A 1 79 ? 30.291 7.000 -51.247 1.00 85.06 79 PHE A C 1
ATOM 609 O O . PHE A 1 79 ? 31.000 6.466 -52.103 1.00 85.06 79 PHE A O 1
ATOM 616 N N . THR A 1 80 ? 29.499 6.280 -50.449 1.00 85.94 80 THR A N 1
ATOM 617 C CA . THR A 1 80 ? 29.453 4.810 -50.480 1.00 85.94 80 THR A CA 1
ATOM 618 C C . THR A 1 80 ? 28.266 4.324 -51.306 1.00 85.94 80 THR A C 1
ATOM 620 O O . THR A 1 80 ? 27.115 4.585 -50.961 1.00 85.94 80 THR A O 1
ATOM 623 N N . TRP A 1 81 ? 28.530 3.578 -52.379 1.00 84.88 81 TRP A N 1
ATOM 624 C CA . TRP A 1 81 ? 27.485 2.937 -53.181 1.00 84.88 81 TRP A CA 1
ATOM 625 C C . TRP A 1 81 ? 27.017 1.616 -52.559 1.00 84.88 81 TRP A C 1
ATOM 627 O O . TRP A 1 81 ? 27.837 0.814 -52.114 1.00 84.88 81 TRP A O 1
ATOM 637 N N . SER A 1 82 ? 25.707 1.368 -52.585 1.00 82.06 82 SER A N 1
ATOM 638 C CA . SER A 1 82 ? 25.085 0.109 -52.170 1.00 82.06 82 SER A CA 1
ATOM 639 C C . SER A 1 82 ? 24.511 -0.626 -53.379 1.00 82.06 82 SER A C 1
ATOM 641 O O . SER A 1 82 ? 23.479 -0.231 -53.920 1.00 82.06 82 SER A O 1
ATOM 643 N N . ASP A 1 83 ? 25.133 -1.742 -53.766 1.00 79.12 83 ASP A N 1
ATOM 644 C CA . ASP A 1 83 ? 24.605 -2.624 -54.819 1.00 79.12 83 ASP A CA 1
ATOM 645 C C . ASP A 1 83 ? 23.316 -3.365 -54.390 1.00 79.12 83 ASP A C 1
ATOM 647 O O . ASP A 1 83 ? 22.579 -3.855 -55.239 1.00 79.12 83 ASP A O 1
ATOM 651 N N . ASN A 1 84 ? 22.997 -3.396 -53.088 1.00 72.19 84 ASN A N 1
ATOM 652 C CA . ASN A 1 84 ? 21.766 -4.005 -52.564 1.00 72.19 84 ASN A CA 1
ATOM 653 C C . ASN A 1 84 ? 20.536 -3.097 -52.709 1.00 72.19 84 ASN A C 1
ATOM 655 O O . ASN A 1 84 ? 19.427 -3.591 -52.891 1.00 72.19 84 ASN A O 1
ATOM 659 N N . THR A 1 85 ? 20.714 -1.778 -52.584 1.00 77.44 85 THR A N 1
ATOM 660 C CA . THR A 1 85 ? 19.613 -0.797 -52.657 1.00 77.44 85 THR A CA 1
ATOM 661 C C . THR A 1 85 ? 19.645 0.051 -53.927 1.00 77.44 85 THR A C 1
ATOM 663 O O . THR A 1 85 ? 18.685 0.766 -54.188 1.00 77.44 85 THR A O 1
ATOM 666 N N . ASN A 1 86 ? 20.711 -0.042 -54.733 1.00 81.50 86 ASN A N 1
ATOM 667 C CA . ASN A 1 86 ? 20.981 0.824 -55.888 1.00 81.50 86 ASN A CA 1
ATOM 668 C C . ASN A 1 86 ? 20.962 2.323 -55.535 1.00 81.50 86 ASN A C 1
ATOM 670 O O . ASN A 1 86 ? 20.530 3.160 -56.327 1.00 81.50 86 ASN A O 1
ATOM 674 N N . LEU A 1 87 ? 21.433 2.652 -54.328 1.00 84.06 87 LEU A N 1
ATOM 675 C CA . LEU A 1 87 ? 21.489 4.010 -53.793 1.00 84.06 87 LEU A CA 1
ATOM 676 C C . LEU A 1 87 ? 22.899 4.372 -53.323 1.00 84.06 87 LEU A C 1
ATOM 678 O O . LEU A 1 87 ? 23.716 3.523 -52.952 1.00 84.06 87 LEU A O 1
ATOM 682 N N . CYS A 1 88 ? 23.153 5.675 -53.313 1.00 85.44 88 CYS A N 1
ATOM 683 C CA . CYS A 1 88 ? 24.369 6.279 -52.796 1.00 85.44 88 CYS A CA 1
ATOM 684 C C . CYS A 1 88 ? 24.158 6.772 -51.361 1.00 85.44 88 CYS A C 1
ATOM 686 O O . CYS A 1 88 ? 23.146 7.415 -51.096 1.00 85.44 88 CYS A O 1
ATOM 688 N N . TYR A 1 89 ? 25.109 6.525 -50.458 1.00 84.06 89 TYR A N 1
ATOM 689 C CA . TYR A 1 89 ? 25.034 6.926 -49.050 1.00 84.06 89 TYR A CA 1
ATOM 690 C C . TYR A 1 89 ? 26.162 7.886 -48.670 1.00 84.06 89 TYR A C 1
ATOM 692 O O . TYR A 1 89 ? 27.340 7.618 -48.923 1.00 84.06 89 TYR A O 1
ATOM 700 N N . GLY A 1 90 ? 25.790 8.990 -48.019 1.00 75.12 90 GLY A N 1
ATOM 701 C CA . GLY A 1 90 ? 26.725 10.014 -47.557 1.00 75.12 90 GLY A CA 1
ATOM 702 C C . GLY A 1 90 ? 27.670 9.488 -46.474 1.00 75.12 90 GLY A C 1
ATOM 703 O O . GLY A 1 90 ? 27.378 8.492 -45.798 1.00 75.12 90 GLY A O 1
ATOM 704 N N . LYS A 1 91 ? 28.808 10.165 -46.266 1.00 66.81 91 LYS A N 1
ATOM 705 C CA . LYS A 1 91 ? 29.709 9.806 -45.161 1.00 66.81 91 LYS A CA 1
ATOM 706 C C . LYS A 1 91 ? 28.984 9.973 -43.828 1.00 66.81 91 LYS A C 1
ATOM 708 O O . LYS A 1 91 ? 28.106 10.815 -43.673 1.00 66.81 91 LYS A O 1
ATOM 713 N N . VAL A 1 92 ? 29.397 9.194 -42.827 1.00 55.59 92 VAL A N 1
ATOM 714 C CA . VAL A 1 92 ? 28.733 9.121 -41.508 1.00 55.59 92 VAL A CA 1
ATOM 715 C C . VAL A 1 92 ? 28.627 10.490 -40.804 1.00 55.59 92 VAL A C 1
ATOM 717 O O . VAL A 1 92 ? 27.756 10.669 -39.961 1.00 55.59 92 VAL A O 1
ATOM 720 N N . ARG A 1 93 ? 29.477 11.463 -41.170 1.00 54.19 93 ARG A N 1
ATOM 721 C CA . ARG A 1 93 ? 29.466 12.843 -40.650 1.00 54.19 93 ARG A CA 1
ATOM 722 C C . ARG A 1 93 ? 28.483 13.794 -41.348 1.00 54.19 93 ARG A C 1
ATOM 724 O O . ARG A 1 93 ? 28.146 14.807 -40.752 1.00 54.19 93 ARG A O 1
ATOM 731 N N . ASP A 1 94 ? 28.011 13.457 -42.548 1.00 49.28 94 ASP A N 1
ATOM 732 C CA . ASP A 1 94 ? 27.139 14.312 -43.371 1.00 49.28 94 ASP A CA 1
ATOM 733 C C . ASP A 1 94 ? 25.671 13.855 -43.332 1.00 49.28 94 ASP A C 1
ATOM 735 O O . ASP A 1 94 ? 24.819 14.372 -44.054 1.00 49.28 94 ASP A O 1
ATOM 739 N N . ARG A 1 95 ? 25.343 12.861 -42.498 1.00 52.22 95 ARG A N 1
ATOM 740 C CA . ARG A 1 95 ? 23.951 12.506 -42.209 1.00 52.22 95 ARG A CA 1
ATOM 741 C C . ARG A 1 95 ? 23.334 13.622 -41.365 1.00 52.22 95 ARG A C 1
ATOM 743 O O . ARG A 1 95 ? 23.848 13.877 -40.273 1.00 52.22 95 ARG A O 1
ATOM 750 N N . PRO A 1 96 ? 22.220 14.243 -41.790 1.00 45.62 96 PRO A N 1
ATOM 751 C CA . PRO A 1 96 ? 21.407 15.017 -40.876 1.00 45.62 96 PRO A CA 1
ATOM 752 C C . PRO A 1 96 ? 20.985 14.076 -39.750 1.00 45.62 96 PRO A C 1
ATOM 754 O O . PRO A 1 96 ? 20.301 13.080 -39.990 1.00 45.62 96 PRO A O 1
ATOM 757 N N . GLY A 1 97 ? 21.376 14.384 -38.512 1.00 52.44 97 GLY A N 1
ATOM 758 C CA . GLY A 1 97 ? 20.590 13.900 -37.384 1.00 52.44 97 GLY A CA 1
ATOM 759 C C . GLY A 1 97 ? 19.145 14.357 -37.625 1.00 52.44 97 GLY A C 1
ATOM 760 O O . GLY A 1 97 ? 18.906 15.456 -38.118 1.00 52.44 97 GLY A O 1
ATOM 761 N N . ILE A 1 98 ? 18.134 13.564 -37.307 1.00 48.88 98 ILE A N 1
ATOM 762 C CA . ILE A 1 98 ? 17.711 13.348 -35.924 1.00 48.88 98 ILE A CA 1
ATOM 763 C C . ILE A 1 98 ? 16.479 12.420 -35.989 1.00 48.88 98 ILE A C 1
ATOM 765 O O . ILE A 1 98 ? 15.569 12.694 -36.771 1.00 48.88 98 ILE A O 1
ATOM 769 N N . ASN A 1 99 ? 16.365 11.425 -35.100 1.00 43.16 99 ASN A N 1
ATOM 770 C CA . ASN A 1 99 ? 15.039 10.992 -34.633 1.00 43.16 99 ASN A CA 1
ATOM 771 C C . ASN A 1 99 ? 14.652 11.916 -33.474 1.00 43.16 99 ASN A C 1
ATOM 773 O O . ASN A 1 99 ? 15.370 11.975 -32.478 1.00 43.16 99 ASN A O 1
ATOM 777 N N . LYS A 1 100 ? 13.584 12.706 -33.644 1.00 46.97 100 LYS A N 1
ATOM 778 C CA . LYS A 1 100 ? 13.316 13.892 -32.810 1.00 46.97 100 LYS A CA 1
ATOM 779 C C . LYS A 1 100 ? 12.937 13.522 -31.374 1.00 46.97 100 LYS A C 1
ATOM 781 O O . LYS A 1 100 ? 11.886 12.911 -31.188 1.00 46.97 100 LYS A O 1
ATOM 786 N N . PRO A 1 101 ? 13.670 14.007 -30.356 1.00 48.78 101 PRO A N 1
ATOM 787 C CA . PRO A 1 101 ? 13.053 14.311 -29.077 1.00 48.78 101 PRO A CA 1
ATOM 788 C C . PRO A 1 101 ? 12.068 15.465 -29.309 1.00 48.78 101 PRO A C 1
ATOM 790 O O . PRO A 1 101 ? 12.429 16.489 -29.897 1.00 48.78 101 PRO A O 1
ATOM 793 N N . ASN A 1 102 ? 10.812 15.297 -28.896 1.00 48.72 102 ASN A N 1
ATOM 794 C CA . ASN A 1 102 ? 9.896 16.427 -28.814 1.00 48.72 102 ASN A CA 1
ATOM 795 C C . ASN A 1 102 ? 10.246 17.232 -27.557 1.00 48.72 102 ASN A C 1
ATOM 797 O O . ASN A 1 102 ? 10.032 16.752 -26.447 1.00 48.72 102 ASN A O 1
ATOM 801 N N . ASN A 1 103 ? 10.759 18.447 -27.747 1.00 49.00 103 ASN A N 1
ATOM 802 C CA . ASN A 1 103 ? 11.143 19.353 -26.666 1.00 49.00 103 ASN A CA 1
ATOM 803 C C . ASN A 1 103 ? 10.030 20.356 -26.310 1.00 49.00 103 ASN A C 1
ATOM 805 O O . ASN A 1 103 ? 10.330 21.428 -25.788 1.00 49.00 103 ASN A O 1
ATOM 809 N N . ASP A 1 104 ? 8.759 20.046 -26.591 1.00 50.03 104 ASP A N 1
ATOM 810 C CA . ASP A 1 104 ? 7.634 20.800 -26.029 1.00 50.03 104 ASP A CA 1
ATOM 811 C C . ASP A 1 104 ? 7.575 20.590 -24.508 1.00 50.03 104 ASP A C 1
ATOM 813 O O . ASP A 1 104 ? 6.969 19.658 -23.975 1.00 50.03 104 ASP A O 1
ATOM 817 N N . SER A 1 105 ? 8.292 21.466 -23.810 1.00 51.47 105 SER A N 1
ATOM 818 C CA . SER A 1 105 ? 8.522 21.438 -22.372 1.00 51.47 105 SER A CA 1
ATOM 819 C C . SER A 1 105 ? 7.426 22.145 -21.574 1.00 51.47 105 SER A C 1
ATOM 821 O O . SER A 1 105 ? 7.618 22.415 -20.390 1.00 51.47 105 SER A O 1
ATOM 823 N N . THR A 1 106 ? 6.285 22.478 -22.186 1.00 47.84 106 THR A N 1
ATOM 824 C CA . THR A 1 106 ? 5.268 23.350 -21.573 1.00 47.84 106 THR A CA 1
ATOM 825 C C . THR A 1 106 ? 4.425 22.694 -20.464 1.00 47.84 106 THR A C 1
ATOM 827 O O . THR A 1 106 ? 3.495 23.325 -19.964 1.00 47.84 106 THR A O 1
ATOM 830 N N . GLY A 1 107 ? 4.778 21.487 -19.980 1.00 51.38 107 GLY A N 1
ATOM 831 C CA . GLY A 1 107 ? 4.233 21.008 -18.697 1.00 51.38 107 GLY A CA 1
ATOM 832 C C . GLY A 1 107 ? 4.439 19.551 -18.250 1.00 51.38 107 GLY A C 1
ATOM 833 O O . GLY A 1 107 ? 3.515 19.023 -17.634 1.00 51.38 107 GLY A O 1
ATOM 834 N N . LYS A 1 108 ? 5.559 18.853 -18.534 1.00 45.75 108 LYS A N 1
ATOM 835 C CA . LYS A 1 108 ? 5.745 17.437 -18.102 1.00 45.75 108 LYS A CA 1
ATOM 836 C C . LYS A 1 108 ? 7.157 17.099 -17.596 1.00 45.75 108 LYS A C 1
ATOM 838 O O . LYS A 1 108 ? 8.143 17.622 -18.101 1.00 45.75 108 LYS A O 1
ATOM 843 N N . GLY A 1 109 ? 7.231 16.216 -16.593 1.00 49.94 109 GLY A N 1
ATOM 844 C CA . GLY A 1 109 ? 8.481 15.726 -15.992 1.00 49.94 109 GLY A CA 1
ATOM 845 C C . GLY A 1 109 ? 9.171 14.632 -16.819 1.00 49.94 109 GLY A C 1
ATOM 846 O O . GLY A 1 109 ? 8.517 13.908 -17.567 1.00 49.94 109 GLY A O 1
ATOM 847 N N . ALA A 1 110 ? 10.495 14.518 -16.685 1.00 50.69 110 ALA A N 1
ATOM 848 C CA . ALA A 1 110 ? 11.327 13.627 -17.497 1.00 50.69 110 ALA A CA 1
ATOM 849 C C . ALA A 1 110 ? 11.504 12.225 -16.879 1.00 50.69 110 ALA A C 1
ATOM 851 O O . ALA A 1 110 ? 11.730 12.095 -15.678 1.00 50.69 110 ALA A O 1
ATOM 852 N N . ILE A 1 111 ? 11.463 11.190 -17.726 1.00 50.88 111 ILE A N 1
ATOM 853 C CA . ILE A 1 111 ? 11.759 9.786 -17.384 1.00 50.88 111 ILE A CA 1
ATOM 854 C C . ILE A 1 111 ? 13.129 9.420 -17.975 1.00 50.88 111 ILE A C 1
ATOM 856 O O . ILE A 1 111 ? 13.433 9.817 -19.101 1.00 50.88 111 ILE A O 1
ATOM 860 N N . THR A 1 112 ? 13.947 8.653 -17.250 1.00 53.00 112 THR A N 1
ATOM 861 C CA . THR A 1 112 ? 15.284 8.213 -17.691 1.00 53.00 112 THR A CA 1
ATOM 862 C C . THR A 1 112 ? 15.370 6.688 -17.829 1.00 53.00 112 THR A C 1
ATOM 864 O O . THR A 1 112 ? 14.722 5.932 -17.108 1.00 53.00 112 THR A O 1
ATOM 867 N N . SER A 1 113 ? 16.151 6.216 -18.803 1.00 52.09 113 SER A N 1
ATOM 868 C CA . SER A 1 113 ? 16.317 4.792 -19.122 1.00 52.09 113 SER A CA 1
ATOM 869 C C . SER A 1 113 ? 17.616 4.574 -19.896 1.00 52.09 113 SER A C 1
ATOM 871 O O . SER A 1 113 ? 18.027 5.438 -20.668 1.00 52.09 113 SER A O 1
ATOM 873 N N . LEU A 1 114 ? 18.249 3.412 -19.713 1.00 43.94 114 LEU A N 1
ATOM 874 C CA . LEU A 1 114 ? 19.464 3.036 -20.442 1.00 43.94 114 LEU A CA 1
ATOM 875 C C . LEU A 1 114 ? 19.201 2.543 -21.879 1.00 43.94 114 LEU A C 1
ATOM 877 O O . LEU A 1 114 ? 20.149 2.512 -22.654 1.00 43.94 114 LEU A O 1
ATOM 881 N N . ASN A 1 115 ? 17.965 2.157 -22.237 1.00 44.91 115 ASN A N 1
ATOM 882 C CA . ASN A 1 115 ? 17.599 1.621 -23.563 1.00 44.91 115 ASN A CA 1
ATOM 883 C C . ASN A 1 115 ? 16.092 1.815 -23.896 1.00 44.91 115 ASN A C 1
ATOM 885 O O . ASN A 1 115 ? 15.415 0.870 -24.302 1.00 44.91 115 ASN A O 1
ATOM 889 N N . SER A 1 116 ? 15.514 3.004 -23.686 1.00 49.19 116 SER A N 1
ATOM 890 C CA . SER A 1 116 ? 14.073 3.228 -23.915 1.00 49.19 116 SER A CA 1
ATOM 891 C C . SER A 1 116 ? 13.682 3.386 -25.388 1.00 49.19 116 SER A C 1
ATOM 893 O O . SER A 1 116 ? 14.292 4.136 -26.148 1.00 49.19 116 SER A O 1
ATOM 895 N N . ILE A 1 117 ? 12.560 2.764 -25.756 1.00 51.28 117 ILE A N 1
ATOM 896 C CA . ILE A 1 117 ? 11.815 3.062 -26.982 1.00 51.28 117 ILE A CA 1
ATOM 897 C C . ILE A 1 117 ? 10.594 3.907 -26.581 1.00 51.28 117 ILE A C 1
ATOM 899 O O . ILE A 1 117 ? 9.688 3.398 -25.932 1.00 51.28 117 ILE A O 1
ATOM 903 N N . SER A 1 118 ? 10.566 5.176 -27.009 1.00 52.19 118 SER A N 1
ATOM 904 C CA . SER A 1 118 ? 9.515 6.190 -26.759 1.00 52.19 118 SER A CA 1
ATOM 905 C C . SER A 1 118 ? 9.499 6.890 -25.386 1.00 52.19 118 SER A C 1
ATOM 907 O O . SER A 1 118 ? 9.583 6.272 -24.327 1.00 52.19 118 SER A O 1
ATOM 909 N N . THR A 1 119 ? 9.305 8.214 -25.429 1.00 52.56 119 THR A N 1
ATOM 910 C CA . THR A 1 119 ? 8.977 9.093 -24.293 1.00 52.56 119 THR A CA 1
ATOM 911 C C . THR A 1 119 ? 7.890 10.085 -24.725 1.00 52.56 119 THR A C 1
ATOM 913 O O . THR A 1 119 ? 8.166 11.060 -25.424 1.00 52.56 119 THR A O 1
ATOM 916 N N . GLY A 1 120 ? 6.646 9.827 -24.329 1.00 51.97 120 GLY A N 1
ATOM 917 C CA . GLY A 1 120 ? 5.460 10.628 -24.631 1.00 51.97 120 GLY A CA 1
ATOM 918 C C . GLY A 1 120 ? 4.447 10.617 -23.479 1.00 51.97 120 GLY A C 1
ATOM 919 O O . GLY A 1 120 ? 4.803 10.393 -22.324 1.00 51.97 120 GLY A O 1
ATOM 920 N N . ALA A 1 121 ? 3.173 10.895 -23.775 1.00 44.47 121 ALA A N 1
ATOM 921 C CA . ALA A 1 121 ? 2.131 11.040 -22.749 1.00 44.47 121 ALA A CA 1
ATOM 922 C C . ALA A 1 121 ? 1.528 9.714 -22.239 1.00 44.47 121 ALA A C 1
ATOM 924 O O . ALA A 1 121 ? 0.978 9.706 -21.146 1.00 44.47 121 ALA A O 1
ATOM 925 N N . ASN A 1 122 ? 1.645 8.628 -23.009 1.00 47.47 122 ASN A N 1
ATOM 926 C CA . ASN A 1 122 ? 1.239 7.267 -22.650 1.00 47.47 122 ASN A CA 1
ATOM 927 C C . ASN A 1 122 ? 2.394 6.343 -23.053 1.00 47.47 122 ASN A C 1
ATOM 929 O O . ASN A 1 122 ? 2.650 6.188 -24.247 1.00 47.47 122 ASN A O 1
ATOM 933 N N . ASN A 1 123 ? 3.118 5.779 -22.083 1.00 51.81 123 ASN A N 1
ATOM 934 C CA . ASN A 1 123 ? 4.378 5.078 -22.341 1.00 51.81 123 ASN A CA 1
ATOM 935 C C . ASN A 1 123 ? 4.301 3.591 -22.002 1.00 51.81 123 ASN A C 1
ATOM 937 O O . ASN A 1 123 ? 3.766 3.207 -20.963 1.00 51.81 123 ASN A O 1
ATOM 941 N N . VAL A 1 124 ? 4.936 2.786 -22.853 1.00 54.44 124 VAL A N 1
ATOM 942 C CA . VAL A 1 124 ? 5.375 1.423 -22.550 1.00 54.44 124 VAL A CA 1
ATOM 943 C C . VAL A 1 124 ? 6.896 1.461 -22.571 1.00 54.44 124 VAL A C 1
ATOM 945 O O . VAL A 1 124 ? 7.483 1.614 -23.638 1.00 54.44 124 VAL A O 1
ATOM 948 N N . ILE A 1 125 ? 7.535 1.377 -21.403 1.00 56.34 125 ILE A N 1
ATOM 949 C CA . ILE A 1 125 ? 8.998 1.466 -21.294 1.00 56.34 125 ILE A CA 1
ATOM 950 C C . ILE A 1 125 ? 9.542 0.104 -20.871 1.00 56.34 125 ILE A C 1
ATOM 952 O O . ILE A 1 125 ? 9.289 -0.349 -19.756 1.00 56.34 125 ILE A O 1
ATOM 956 N N . THR A 1 126 ? 10.290 -0.540 -21.767 1.00 54.62 126 THR A N 1
ATOM 957 C CA . THR A 1 126 ? 10.928 -1.848 -21.555 1.00 54.62 126 THR A CA 1
ATOM 958 C C . THR A 1 126 ? 12.446 -1.681 -21.480 1.00 54.62 126 THR A C 1
ATOM 960 O O . THR A 1 126 ? 13.083 -1.423 -22.498 1.00 54.62 126 THR A O 1
ATOM 963 N N . THR A 1 127 ? 13.047 -1.815 -20.295 1.00 52.97 127 THR A N 1
ATOM 964 C CA . THR A 1 127 ? 14.508 -1.689 -20.101 1.00 52.97 127 THR A CA 1
ATOM 965 C C . THR A 1 127 ? 14.982 -2.492 -18.890 1.00 52.97 127 THR A C 1
ATOM 967 O O . THR A 1 127 ? 14.225 -2.737 -17.960 1.00 52.97 127 THR A O 1
ATOM 970 N N . VAL A 1 128 ? 16.263 -2.847 -18.824 1.00 52.25 128 VAL A N 1
ATOM 971 C CA . VAL A 1 128 ? 16.889 -3.302 -17.571 1.00 52.25 128 VAL A CA 1
ATOM 972 C C . VAL A 1 128 ? 17.269 -2.092 -16.711 1.00 52.25 128 VAL A C 1
ATOM 974 O O . VAL A 1 128 ? 17.987 -1.216 -17.181 1.00 52.25 128 VAL A O 1
ATOM 977 N N . GLY A 1 129 ? 16.766 -2.043 -15.469 1.00 56.72 129 GLY A N 1
ATOM 978 C CA . GLY A 1 129 ? 16.918 -0.902 -14.554 1.00 56.72 129 GLY A CA 1
ATOM 979 C C . GLY A 1 129 ? 16.046 0.287 -14.966 1.00 56.72 129 GLY A C 1
ATOM 980 O O . GLY A 1 129 ? 16.487 1.138 -15.734 1.00 56.72 129 GLY A O 1
ATOM 981 N N . LEU A 1 130 ? 14.803 0.328 -14.482 1.00 56.56 130 LEU A N 1
ATOM 982 C CA . LEU A 1 130 ? 13.816 1.336 -14.876 1.00 56.56 130 LEU A CA 1
ATOM 983 C C . LEU A 1 130 ? 13.374 2.178 -13.673 1.00 56.56 130 LEU A C 1
ATOM 985 O O . LEU A 1 130 ? 13.109 1.639 -12.599 1.00 56.56 130 LEU A O 1
ATOM 989 N N . ASP A 1 131 ? 13.264 3.490 -13.876 1.00 59.25 131 ASP A N 1
ATOM 990 C CA . ASP A 1 131 ? 12.600 4.410 -12.952 1.00 59.25 131 ASP A CA 1
ATOM 991 C C . ASP A 1 131 ? 11.250 4.843 -13.542 1.00 59.25 131 ASP A C 1
ATOM 993 O O . ASP A 1 131 ? 11.133 5.142 -14.732 1.00 59.25 131 ASP A O 1
ATOM 997 N N . ALA A 1 132 ? 10.224 4.819 -12.697 1.00 54.47 132 ALA A N 1
ATOM 998 C CA . ALA A 1 132 ? 8.836 5.096 -13.031 1.00 54.47 132 ALA A CA 1
ATOM 999 C C . ALA A 1 132 ? 8.492 6.595 -13.025 1.00 54.47 132 ALA A C 1
ATOM 1001 O O . ALA A 1 132 ? 7.615 7.041 -13.766 1.00 54.47 132 ALA A O 1
ATOM 1002 N N . GLY A 1 133 ? 9.149 7.390 -12.174 1.00 52.16 133 GLY A N 1
ATOM 1003 C CA . GLY A 1 133 ? 8.755 8.782 -11.946 1.00 52.16 133 GLY A CA 1
ATOM 1004 C C . GLY A 1 133 ? 7.281 8.957 -11.524 1.00 52.16 133 GLY A C 1
ATOM 1005 O O . GLY A 1 133 ? 6.671 8.080 -10.911 1.00 52.16 133 GLY A O 1
ATOM 1006 N N . SER A 1 134 ? 6.706 10.126 -11.828 1.00 50.62 134 SER A N 1
ATOM 1007 C CA . SER A 1 134 ? 5.310 10.462 -11.506 1.00 50.62 134 SER A CA 1
ATOM 1008 C C . SER A 1 134 ? 4.372 10.097 -12.656 1.00 50.62 134 SER A C 1
ATOM 1010 O O . SER A 1 134 ? 4.651 10.412 -13.813 1.00 50.62 134 SER A O 1
ATOM 1012 N N . SER A 1 135 ? 3.258 9.432 -12.346 1.00 51.31 135 SER A N 1
ATOM 1013 C CA . SER A 1 135 ? 2.372 8.842 -13.349 1.00 51.31 135 SER A CA 1
ATOM 1014 C C . SER A 1 135 ? 0.894 8.849 -12.926 1.00 51.31 135 SER A C 1
ATOM 1016 O O . SER A 1 135 ? 0.561 8.867 -11.744 1.00 51.31 135 SER A O 1
ATOM 1018 N N . THR A 1 136 ? 0.001 8.907 -13.921 1.00 49.38 136 THR A N 1
ATOM 1019 C CA . THR A 1 136 ? -1.478 8.964 -13.765 1.00 49.38 136 THR A CA 1
ATOM 1020 C C . THR A 1 136 ? -2.219 7.872 -14.545 1.00 49.38 136 THR A C 1
ATOM 1022 O O . THR A 1 136 ? -3.396 7.628 -14.300 1.00 49.38 136 THR A O 1
ATOM 1025 N N . PHE A 1 137 ? -1.527 7.264 -15.510 1.00 50.59 137 PHE A N 1
ATOM 1026 C CA . PHE A 1 137 ? -1.845 6.035 -16.237 1.00 50.59 137 PHE A CA 1
ATOM 1027 C C . PHE A 1 137 ? -0.525 5.607 -16.888 1.00 50.59 137 PHE A C 1
ATOM 1029 O O . PHE A 1 137 ? -0.101 6.211 -17.876 1.00 50.59 137 PHE A O 1
ATOM 1036 N N . SER A 1 138 ? 0.227 4.675 -16.297 1.00 54.41 138 SER A N 1
ATOM 1037 C CA . SER A 1 138 ? 1.566 4.322 -16.812 1.00 54.41 138 SER A CA 1
ATOM 1038 C C . SER A 1 138 ? 2.010 2.912 -16.435 1.00 54.41 138 SER A C 1
ATOM 1040 O O . SER A 1 138 ? 1.605 2.383 -15.401 1.00 54.41 138 SER A O 1
ATOM 1042 N N . MET A 1 139 ? 2.861 2.331 -17.287 1.00 61.91 139 MET A N 1
ATOM 1043 C CA . MET A 1 139 ? 3.366 0.965 -17.166 1.00 61.91 139 MET A CA 1
ATOM 1044 C C . MET A 1 139 ? 4.886 0.917 -17.371 1.00 61.91 139 MET A C 1
ATOM 1046 O O . MET A 1 139 ? 5.403 1.346 -18.405 1.00 61.91 139 MET A O 1
ATOM 1050 N N . PHE A 1 140 ? 5.594 0.346 -16.397 1.00 63.22 140 PHE A N 1
ATOM 1051 C CA . PHE A 1 140 ? 7.058 0.291 -16.357 1.00 63.22 140 PHE A CA 1
ATOM 1052 C C . PHE A 1 140 ? 7.543 -1.176 -16.311 1.00 63.22 140 PHE A C 1
ATOM 1054 O O . PHE A 1 140 ? 7.172 -1.889 -15.385 1.00 63.22 140 PHE A O 1
ATOM 1061 N N . ALA A 1 141 ? 8.362 -1.651 -17.268 1.00 59.53 141 ALA A N 1
ATOM 1062 C CA . ALA A 1 141 ? 8.799 -3.059 -17.390 1.00 59.53 141 ALA A CA 1
ATOM 1063 C C . ALA A 1 141 ? 10.338 -3.256 -17.499 1.00 59.53 141 ALA A C 1
ATOM 1065 O O . ALA A 1 141 ? 11.030 -2.487 -18.168 1.00 59.53 141 ALA A O 1
ATOM 1066 N N . GLY A 1 142 ? 10.888 -4.286 -16.830 1.00 58.09 142 GLY A N 1
ATOM 1067 C CA . GLY A 1 142 ? 12.329 -4.393 -16.544 1.00 58.09 142 GLY A CA 1
ATOM 1068 C C . GLY A 1 142 ? 12.733 -5.292 -15.364 1.00 58.09 142 GLY A C 1
ATOM 1069 O O . GLY A 1 142 ? 11.880 -5.769 -14.631 1.00 58.09 142 GLY A O 1
ATOM 1070 N N . ASN A 1 143 ? 14.044 -5.503 -15.155 1.00 49.75 143 ASN A N 1
ATOM 1071 C CA . ASN A 1 143 ? 14.597 -6.424 -14.132 1.00 49.75 143 ASN A CA 1
ATOM 1072 C C . ASN A 1 143 ? 14.852 -5.792 -12.744 1.00 49.75 143 ASN A C 1
ATOM 1074 O O . ASN A 1 143 ? 15.316 -6.452 -11.830 1.00 49.75 143 ASN A O 1
ATOM 1078 N N . LYS A 1 144 ? 14.584 -4.505 -12.545 1.00 51.78 144 LYS A N 1
ATOM 1079 C CA . LYS A 1 144 ? 14.560 -3.854 -11.223 1.00 51.78 144 LYS A CA 1
ATOM 1080 C C . LYS A 1 144 ? 13.824 -2.546 -11.432 1.00 51.78 144 LYS A C 1
ATOM 1082 O O . LYS A 1 144 ? 14.288 -1.732 -12.232 1.00 51.78 144 LYS A O 1
ATOM 1087 N N . ILE A 1 145 ? 12.657 -2.401 -10.820 1.00 52.12 145 ILE A N 1
ATOM 1088 C CA . ILE A 1 145 ? 11.771 -1.259 -11.039 1.00 52.12 145 ILE A CA 1
ATOM 1089 C C . ILE A 1 145 ? 10.991 -1.018 -9.762 1.00 52.12 145 ILE A C 1
ATOM 1091 O O . ILE A 1 145 ? 10.849 -1.895 -8.917 1.00 52.12 145 ILE A O 1
ATOM 1095 N N . LYS A 1 146 ? 10.524 0.211 -9.630 1.00 54.19 146 LYS A N 1
ATOM 1096 C CA . LYS A 1 146 ? 9.933 0.745 -8.426 1.00 54.19 146 LYS A CA 1
ATOM 1097 C C . LYS A 1 146 ? 8.720 1.569 -8.822 1.00 54.19 146 LYS A C 1
ATOM 1099 O O . LYS A 1 146 ? 8.882 2.573 -9.505 1.00 54.19 146 LYS A O 1
ATOM 1104 N N . SER A 1 147 ? 7.519 1.132 -8.455 1.00 56.84 147 SER A N 1
ATOM 1105 C CA . SER A 1 147 ? 6.327 1.985 -8.568 1.00 56.84 147 SER A CA 1
ATOM 1106 C C . SER A 1 147 ? 6.286 2.883 -7.338 1.00 56.84 147 SER A C 1
ATOM 1108 O O . SER A 1 147 ? 6.769 2.484 -6.284 1.00 56.84 147 SER A O 1
ATOM 1110 N N . ASN A 1 148 ? 5.812 4.118 -7.482 1.00 46.88 148 ASN A N 1
ATOM 1111 C CA . ASN A 1 148 ? 5.908 5.113 -6.409 1.00 46.88 148 ASN A CA 1
ATOM 1112 C C . ASN A 1 148 ? 4.653 5.972 -6.244 1.00 46.88 148 ASN A C 1
ATOM 1114 O O . ASN A 1 148 ? 4.575 6.688 -5.253 1.00 46.88 148 ASN A O 1
ATOM 1118 N N . SER A 1 149 ? 3.697 5.957 -7.182 1.00 43.75 149 SER A N 1
ATOM 1119 C CA . SER A 1 149 ? 2.370 6.532 -6.946 1.00 43.75 149 SER A CA 1
ATOM 1120 C C . SER A 1 149 ? 1.338 6.054 -7.948 1.00 43.75 149 SER A C 1
ATOM 1122 O O . SER A 1 149 ? 1.546 6.243 -9.136 1.00 43.75 149 SER A O 1
ATOM 1124 N N . ASN A 1 150 ? 0.210 5.531 -7.463 1.00 49.00 150 ASN A N 1
ATOM 1125 C CA . ASN A 1 150 ? -0.957 5.173 -8.258 1.00 49.00 150 ASN A CA 1
ATOM 1126 C C . ASN A 1 150 ? -2.078 6.157 -7.958 1.00 49.00 150 ASN A C 1
ATOM 1128 O O . ASN A 1 150 ? -2.818 5.968 -6.999 1.00 49.00 150 ASN A O 1
ATOM 1132 N N . ASN A 1 151 ? -2.309 7.081 -8.879 1.00 42.25 151 ASN A N 1
ATOM 1133 C CA . ASN A 1 151 ? -3.598 7.004 -9.546 1.00 42.25 151 ASN A CA 1
ATOM 1134 C C . ASN A 1 151 ? -3.341 6.139 -10.783 1.00 42.25 151 ASN A C 1
ATOM 1136 O O . ASN A 1 151 ? -2.722 6.614 -11.724 1.00 42.25 151 ASN A O 1
ATOM 1140 N N . ASN A 1 152 ? -3.728 4.859 -10.742 1.00 45.97 152 ASN A N 1
ATOM 1141 C CA . ASN A 1 152 ? -3.627 3.914 -11.867 1.00 45.97 152 ASN A CA 1
ATOM 1142 C C . ASN A 1 152 ? -2.187 3.683 -12.405 1.00 45.97 152 ASN A C 1
ATOM 1144 O O . ASN A 1 152 ? -1.905 3.924 -13.581 1.00 45.97 152 ASN A O 1
ATOM 1148 N N . VAL A 1 153 ? -1.257 3.218 -11.558 1.00 55.66 153 VAL A N 1
ATOM 1149 C CA . VAL A 1 153 ? 0.171 3.056 -11.916 1.00 55.66 153 VAL A CA 1
ATOM 1150 C C . VAL A 1 153 ? 0.715 1.666 -11.599 1.00 55.66 153 VAL A C 1
ATOM 1152 O O . VAL A 1 153 ? 0.266 0.987 -10.679 1.00 55.66 153 VAL A O 1
ATOM 1155 N N . ILE A 1 154 ? 1.655 1.218 -12.434 1.00 59.78 154 ILE A N 1
ATOM 1156 C CA . ILE A 1 154 ? 2.194 -0.140 -12.433 1.00 59.78 154 ILE A CA 1
ATOM 1157 C C . ILE A 1 154 ? 3.687 -0.091 -12.762 1.00 59.78 154 ILE A C 1
ATOM 1159 O O . ILE A 1 154 ? 4.063 0.387 -13.833 1.00 59.78 154 ILE A O 1
ATOM 1163 N N . ALA A 1 155 ? 4.531 -0.683 -11.916 1.00 60.84 155 ALA A N 1
ATOM 1164 C CA . ALA A 1 155 ? 5.900 -1.041 -12.287 1.00 60.84 155 ALA A CA 1
ATOM 1165 C C . ALA A 1 155 ? 6.153 -2.548 -12.085 1.00 60.84 155 ALA A C 1
ATOM 1167 O O . ALA A 1 155 ? 5.545 -3.153 -11.222 1.00 60.84 155 ALA A O 1
ATOM 1168 N N . VAL A 1 156 ? 6.997 -3.182 -12.905 1.00 61.19 156 VAL A N 1
ATOM 1169 C CA . VAL A 1 156 ? 7.414 -4.601 -12.775 1.00 61.19 156 VAL A CA 1
ATOM 1170 C C . VAL A 1 156 ? 8.819 -4.669 -12.135 1.00 61.19 156 VAL A C 1
ATOM 1172 O O . VAL A 1 156 ? 9.081 -3.894 -11.224 1.00 61.19 156 VAL A O 1
ATOM 1175 N N . GLY A 1 157 ? 9.727 -5.580 -12.512 1.00 60.31 157 GLY A N 1
ATOM 1176 C CA . GLY A 1 157 ? 10.979 -5.833 -11.778 1.00 60.31 157 GLY A CA 1
ATOM 1177 C C . GLY A 1 157 ? 11.327 -7.312 -11.605 1.00 60.31 157 GLY A C 1
ATOM 1178 O O . GLY A 1 157 ? 10.466 -8.176 -11.709 1.00 60.31 157 GLY A O 1
ATOM 1179 N N . ASP A 1 158 ? 12.591 -7.581 -11.259 1.00 47.44 158 ASP A N 1
ATOM 1180 C CA . ASP A 1 158 ? 12.949 -8.703 -10.371 1.00 47.44 158 ASP A CA 1
ATOM 1181 C C . ASP A 1 158 ? 12.525 -8.333 -8.942 1.00 47.44 158 ASP A C 1
ATOM 1183 O O . ASP A 1 158 ? 12.023 -9.120 -8.152 1.00 47.44 158 ASP A O 1
ATOM 1187 N N . THR A 1 159 ? 12.711 -7.048 -8.639 1.00 49.66 159 THR A N 1
ATOM 1188 C CA . THR A 1 159 ? 12.361 -6.382 -7.395 1.00 49.66 159 THR A CA 1
ATOM 1189 C C . THR A 1 159 ? 10.892 -5.845 -7.574 1.00 49.66 159 THR A C 1
ATOM 1191 O O . THR A 1 159 ? 10.775 -4.826 -8.237 1.00 49.66 159 THR A O 1
ATOM 1194 N N . LEU A 1 160 ? 9.822 -6.508 -7.025 1.00 55.53 160 LEU A N 1
ATOM 1195 C CA . LEU A 1 160 ? 8.317 -6.288 -7.038 1.00 55.53 160 LEU A CA 1
ATOM 1196 C C . LEU A 1 160 ? 7.390 -6.098 -5.728 1.00 55.53 160 LEU A C 1
ATOM 1198 O O . LEU A 1 160 ? 7.144 -7.099 -5.071 1.00 55.53 160 LEU A O 1
ATOM 1202 N N . GLU A 1 161 ? 6.748 -4.927 -5.379 1.00 51.78 161 GLU A N 1
ATOM 1203 C CA . GLU A 1 161 ? 6.076 -4.567 -4.043 1.00 51.78 161 GLU A CA 1
ATOM 1204 C C . GLU A 1 161 ? 4.607 -4.005 -3.959 1.00 51.78 161 GLU A C 1
ATOM 1206 O O . GLU A 1 161 ? 4.393 -2.947 -3.364 1.00 51.78 161 GLU A O 1
ATOM 1211 N N . VAL A 1 162 ? 3.535 -4.614 -4.478 1.00 63.22 162 VAL A N 1
ATOM 1212 C CA . VAL A 1 162 ? 2.194 -4.309 -3.897 1.00 63.22 162 VAL A CA 1
ATOM 1213 C C . VAL A 1 162 ? 1.144 -5.367 -4.164 1.00 63.22 162 VAL A C 1
ATOM 1215 O O . VAL A 1 162 ? 1.130 -5.994 -5.220 1.00 63.22 162 VAL A O 1
ATOM 1218 N N . LYS A 1 163 ? 0.209 -5.488 -3.217 1.00 52.59 163 LYS A N 1
ATOM 1219 C CA . LYS A 1 163 ? -1.067 -6.187 -3.382 1.00 52.59 163 LYS A CA 1
ATOM 1220 C C . LYS A 1 163 ? -2.211 -5.247 -3.031 1.00 52.59 163 LYS A C 1
ATOM 1222 O O . LYS A 1 163 ? -2.053 -4.405 -2.151 1.00 52.59 163 LYS A O 1
ATOM 1227 N N . GLY A 1 164 ? -3.364 -5.453 -3.665 1.00 52.44 164 GLY A N 1
ATOM 1228 C CA . GLY A 1 164 ? -4.581 -4.656 -3.483 1.00 52.44 164 GLY A CA 1
ATOM 1229 C C . GLY A 1 164 ? -4.647 -3.427 -4.396 1.00 52.44 164 GLY A C 1
ATOM 1230 O O . GLY A 1 164 ? -3.622 -2.915 -4.841 1.00 52.44 164 GLY A O 1
ATOM 1231 N N . ASP A 1 165 ? -5.864 -2.960 -4.692 1.00 55.16 165 ASP A N 1
ATOM 1232 C CA . ASP A 1 165 ? -6.073 -1.746 -5.489 1.00 55.16 165 ASP A CA 1
ATOM 1233 C C . ASP A 1 165 ? -5.887 -0.511 -4.606 1.00 55.16 165 ASP A C 1
ATOM 1235 O O . ASP A 1 165 ? -6.760 -0.127 -3.817 1.00 55.16 165 ASP A O 1
ATOM 1239 N N . GLN A 1 166 ? -4.691 0.058 -4.695 1.00 61.66 166 GLN A N 1
ATOM 1240 C CA . GLN A 1 166 ? -4.265 1.158 -3.856 1.00 61.66 166 GLN A CA 1
ATOM 1241 C C . GLN A 1 166 ? -4.527 2.481 -4.574 1.00 61.66 166 GLN A C 1
ATOM 1243 O O . GLN A 1 166 ? -3.838 2.834 -5.536 1.00 61.66 166 GLN A O 1
ATOM 1248 N N . ARG A 1 167 ? -5.547 3.214 -4.099 1.00 58.03 167 ARG A N 1
ATOM 1249 C CA . ARG A 1 167 ? -5.990 4.527 -4.609 1.00 58.03 167 ARG A CA 1
ATOM 1250 C C . ARG A 1 167 ? -5.084 5.627 -4.067 1.00 58.03 167 ARG A C 1
ATOM 1252 O O . ARG A 1 167 ? -5.487 6.549 -3.365 1.00 58.03 167 ARG A O 1
ATOM 1259 N N . GLY A 1 168 ? -3.812 5.426 -4.353 1.00 55.47 168 GLY A N 1
ATOM 1260 C CA . GLY A 1 168 ? -2.785 5.594 -3.354 1.00 55.47 168 GLY A CA 1
ATOM 1261 C C . GLY A 1 168 ? -1.794 4.435 -3.395 1.00 55.47 168 GLY A C 1
ATOM 1262 O O . GLY A 1 168 ? -1.514 3.847 -2.367 1.00 55.47 168 GLY A O 1
ATOM 1263 N N . ILE A 1 169 ? -1.175 4.214 -4.557 1.00 55.84 169 ILE A N 1
ATOM 1264 C CA . ILE A 1 169 ? 0.216 3.728 -4.670 1.00 55.84 169 ILE A CA 1
ATOM 1265 C C . ILE A 1 169 ? 0.479 2.215 -4.524 1.00 55.84 169 ILE A C 1
ATOM 1267 O O . ILE A 1 169 ? 0.346 1.618 -3.463 1.00 55.84 169 ILE A O 1
ATOM 1271 N N . ALA A 1 170 ? 0.974 1.631 -5.621 1.00 56.72 170 ALA A N 1
ATOM 1272 C CA . ALA A 1 170 ? 1.700 0.370 -5.685 1.00 56.72 170 ALA A CA 1
ATOM 1273 C C . ALA A 1 170 ? 3.209 0.625 -5.656 1.00 56.72 170 ALA A C 1
ATOM 1275 O O . ALA A 1 170 ? 3.648 1.644 -6.195 1.00 56.72 170 ALA A O 1
ATOM 1276 N N . MET A 1 171 ? 4.000 -0.301 -5.104 1.00 63.12 171 MET A N 1
ATOM 1277 C CA . MET A 1 171 ? 5.466 -0.236 -5.081 1.00 63.12 171 MET A CA 1
ATOM 1278 C C . MET A 1 171 ? 6.127 -1.472 -5.686 1.00 63.12 171 MET A C 1
ATOM 1280 O O . MET A 1 171 ? 5.441 -2.443 -5.930 1.00 63.12 171 MET A O 1
ATOM 1284 N N . PHE A 1 172 ? 7.431 -1.392 -6.007 1.00 55.09 172 PHE A N 1
ATOM 1285 C CA . PHE A 1 172 ? 8.307 -2.403 -6.653 1.00 55.09 172 PHE A CA 1
ATOM 1286 C C . PHE A 1 172 ? 9.559 -2.955 -5.841 1.00 55.09 172 PHE A C 1
ATOM 1288 O O . PHE A 1 172 ? 10.544 -2.212 -5.759 1.00 55.09 172 PHE A O 1
ATOM 1295 N N . GLY A 1 173 ? 9.635 -4.163 -5.234 1.00 61.06 173 GLY A N 1
ATOM 1296 C CA . GLY A 1 173 ? 10.910 -4.775 -4.738 1.00 61.06 173 GLY A CA 1
ATOM 1297 C C . GLY A 1 173 ? 11.027 -6.324 -4.454 1.00 61.06 173 GLY A C 1
ATOM 1298 O O . GLY A 1 173 ? 10.067 -7.069 -4.521 1.00 61.06 173 GLY A O 1
ATOM 1299 N N . LYS A 1 174 ? 12.216 -6.931 -4.279 1.00 52.81 174 LYS A N 1
ATOM 1300 C CA . LYS A 1 174 ? 12.458 -8.384 -4.618 1.00 52.81 174 LYS A CA 1
ATOM 1301 C C . LYS A 1 174 ? 11.863 -9.385 -3.629 1.00 52.81 174 LYS A C 1
ATOM 1303 O O . LYS A 1 174 ? 11.837 -10.576 -3.870 1.00 52.81 174 LYS A O 1
ATOM 1308 N N . SER A 1 175 ? 11.443 -8.840 -2.511 1.00 46.69 175 SER A N 1
ATOM 1309 C CA . SER A 1 175 ? 11.965 -9.118 -1.183 1.00 46.69 175 SER A CA 1
ATOM 1310 C C . SER A 1 175 ? 11.413 -7.986 -0.300 1.00 46.69 175 SER A C 1
ATOM 1312 O O . SER A 1 175 ? 12.108 -7.007 -0.022 1.00 46.69 175 SER A O 1
ATOM 1314 N N . VAL A 1 176 ? 10.086 -7.997 -0.170 1.00 49.19 176 VAL A N 1
ATOM 1315 C CA . VAL A 1 176 ? 9.195 -6.831 -0.233 1.00 49.19 176 VAL A CA 1
ATOM 1316 C C . VAL A 1 176 ? 7.736 -7.295 -0.107 1.00 49.19 176 VAL A C 1
ATOM 1318 O O . VAL A 1 176 ? 7.407 -8.348 -0.651 1.00 49.19 176 VAL A O 1
ATOM 1321 N N . GLU A 1 177 ? 6.837 -6.518 0.500 1.00 59.53 177 GLU A N 1
ATOM 1322 C CA . GLU A 1 177 ? 5.426 -6.920 0.583 1.00 59.53 177 GLU A CA 1
ATOM 1323 C C . GLU A 1 177 ? 4.473 -5.857 1.130 1.00 59.53 177 GLU A C 1
ATOM 1325 O O . GLU A 1 177 ? 4.694 -5.341 2.224 1.00 59.53 177 GLU A O 1
ATOM 1330 N N . SER A 1 178 ? 3.334 -5.662 0.457 1.00 66.81 178 SER A N 1
ATOM 1331 C CA . SER A 1 178 ? 2.213 -4.831 0.919 1.00 66.81 178 SER A CA 1
ATOM 1332 C C . SER A 1 178 ? 0.875 -5.545 0.765 1.00 66.81 178 SER A C 1
ATOM 1334 O O . SER A 1 178 ? 0.645 -6.132 -0.285 1.00 66.81 178 SER A O 1
ATOM 1336 N N . ALA A 1 179 ? -0.036 -5.404 1.731 1.00 67.56 179 ALA A N 1
ATOM 1337 C CA . ALA A 1 179 ? -1.465 -5.718 1.571 1.00 67.56 179 ALA A CA 1
ATOM 1338 C C . ALA A 1 179 ? -2.363 -4.457 1.503 1.00 67.56 179 ALA A C 1
ATOM 1340 O O . ALA A 1 179 ? -3.590 -4.550 1.492 1.00 67.56 179 ALA A O 1
ATOM 1341 N N . VAL A 1 180 ? -1.764 -3.262 1.530 1.00 72.88 180 VAL A N 1
ATOM 1342 C CA . VAL A 1 180 ? -2.405 -2.008 1.959 1.00 72.88 180 VAL A CA 1
ATOM 1343 C C . VAL A 1 180 ? -1.917 -0.793 1.148 1.00 72.88 180 VAL A C 1
ATOM 1345 O O . VAL A 1 180 ? -0.801 -0.801 0.629 1.00 72.88 180 VAL A O 1
ATOM 1348 N N . PRO A 1 181 ? -2.740 0.256 0.996 1.00 69.56 181 PRO A N 1
ATOM 1349 C CA . PRO A 1 181 ? -2.393 1.435 0.213 1.00 69.56 181 PRO A CA 1
ATOM 1350 C C . PRO A 1 181 ? -1.397 2.319 0.933 1.00 69.56 181 PRO A C 1
ATOM 1352 O O . PRO A 1 181 ? -1.294 2.313 2.153 1.00 69.56 181 PRO A O 1
ATOM 1355 N N . GLY A 1 182 ? -0.722 3.156 0.164 1.00 65.94 182 GLY A N 1
ATOM 1356 C CA . GLY A 1 182 ? 0.306 4.048 0.647 1.00 65.94 182 GLY A CA 1
ATOM 1357 C C . GLY A 1 182 ? 1.681 3.451 0.411 1.00 65.94 182 GLY A C 1
ATOM 1358 O O . GLY A 1 182 ? 2.012 3.027 -0.694 1.00 65.94 182 GLY A O 1
ATOM 1359 N N . LEU A 1 183 ? 2.524 3.520 1.434 1.00 78.56 183 LEU A N 1
ATOM 1360 C CA . LEU A 1 183 ? 3.966 3.398 1.273 1.00 78.56 183 LEU A CA 1
ATOM 1361 C C . LEU A 1 183 ? 4.458 2.105 1.899 1.00 78.56 183 LEU A C 1
ATOM 1363 O O . LEU A 1 183 ? 4.284 1.912 3.103 1.00 78.56 183 LEU A O 1
ATOM 1367 N N . VAL A 1 184 ? 5.122 1.268 1.104 1.00 79.75 184 VAL A N 1
ATOM 1368 C CA . VAL A 1 184 ? 5.610 -0.034 1.555 1.00 79.75 184 VAL A CA 1
ATOM 1369 C C . VAL A 1 184 ? 6.983 -0.350 0.966 1.00 79.75 184 VAL A C 1
ATOM 1371 O O . VAL A 1 184 ? 7.254 -0.030 -0.187 1.00 79.75 184 VAL A O 1
ATOM 1374 N N . VAL A 1 185 ? 7.872 -0.882 1.806 1.00 79.31 185 VAL A N 1
ATOM 1375 C CA . VAL A 1 185 ? 9.308 -1.030 1.547 1.00 79.31 185 VAL A CA 1
ATOM 1376 C C . VAL A 1 185 ? 9.816 -2.376 2.057 1.00 79.31 185 VAL A C 1
ATOM 1378 O O . VAL A 1 185 ? 9.661 -2.703 3.231 1.00 79.31 185 VAL A O 1
ATOM 1381 N N . GLY A 1 186 ? 10.524 -3.108 1.207 1.00 78.19 186 GLY A N 1
ATOM 1382 C CA . GLY A 1 186 ? 11.111 -4.406 1.543 1.00 78.19 186 GLY A CA 1
ATOM 1383 C C . GLY A 1 186 ? 12.561 -4.396 1.976 1.00 78.19 186 GLY A C 1
ATOM 1384 O O . GLY A 1 186 ? 13.382 -3.627 1.473 1.00 78.19 186 GLY A O 1
ATOM 1385 N N . GLY A 1 187 ? 12.867 -5.314 2.889 1.00 75.94 187 GLY A N 1
ATOM 1386 C CA . GLY A 1 187 ? 14.156 -5.447 3.561 1.00 75.94 187 GLY A CA 1
ATOM 1387 C C . GLY A 1 187 ? 15.135 -6.436 2.928 1.00 75.94 187 GLY A C 1
ATOM 1388 O O . GLY A 1 187 ? 16.248 -6.559 3.427 1.00 75.94 187 GLY A O 1
ATOM 1389 N N . GLY A 1 188 ? 14.768 -7.131 1.847 1.00 73.25 188 GLY A N 1
ATOM 1390 C CA . GLY A 1 188 ? 15.574 -8.249 1.344 1.00 73.25 188 GLY A CA 1
ATOM 1391 C C . GLY A 1 188 ? 15.085 -9.600 1.873 1.00 73.25 188 GLY A C 1
ATOM 1392 O O . GLY A 1 188 ? 13.948 -9.729 2.337 1.00 73.25 188 GLY A O 1
ATOM 1393 N N . TRP A 1 189 ? 15.961 -10.600 1.790 1.00 80.81 189 TRP A N 1
ATOM 1394 C CA . TRP A 1 189 ? 15.795 -11.882 2.472 1.00 80.81 189 TRP A CA 1
ATOM 1395 C C . TRP A 1 189 ? 16.744 -11.999 3.652 1.00 80.81 189 TRP A C 1
ATOM 1397 O O . TRP A 1 189 ? 17.836 -11.414 3.617 1.00 80.81 189 TRP A O 1
ATOM 1407 N N . PRO A 1 190 ? 16.396 -12.821 4.657 1.00 78.88 190 PRO A N 1
ATOM 1408 C CA . PRO A 1 190 ? 17.391 -13.390 5.548 1.00 78.88 190 PRO A CA 1
ATOM 1409 C C . PRO A 1 190 ? 18.611 -13.872 4.743 1.00 78.88 190 PRO A C 1
ATOM 1411 O O . PRO A 1 190 ? 18.486 -14.628 3.786 1.00 78.88 190 PRO A O 1
ATOM 1414 N N . GLN A 1 191 ? 19.794 -13.383 5.122 1.00 83.12 191 GLN A N 1
ATOM 1415 C CA . GLN A 1 191 ? 21.094 -13.768 4.551 1.00 83.12 191 GLN A CA 1
ATOM 1416 C C . GLN A 1 191 ? 21.356 -13.365 3.071 1.00 83.12 191 GLN A C 1
ATOM 1418 O O . GLN A 1 191 ? 22.319 -13.863 2.496 1.00 83.12 191 GLN A O 1
ATOM 1423 N N . ASP A 1 192 ? 20.563 -12.458 2.462 1.00 73.50 192 ASP A N 1
ATOM 1424 C CA . ASP A 1 192 ? 20.532 -12.196 0.990 1.00 73.50 192 ASP A CA 1
ATOM 1425 C C . ASP A 1 192 ? 20.399 -13.494 0.173 1.00 73.50 192 ASP A C 1
ATOM 1427 O O . ASP A 1 192 ? 20.840 -13.596 -0.975 1.00 73.50 192 ASP A O 1
ATOM 1431 N N . ASP A 1 193 ? 19.780 -14.512 0.774 1.00 76.88 193 ASP A N 1
ATOM 1432 C CA . ASP A 1 193 ? 19.535 -15.769 0.104 1.00 76.88 193 ASP A CA 1
ATOM 1433 C C . ASP A 1 193 ? 18.428 -15.567 -0.932 1.00 76.88 193 ASP A C 1
ATOM 1435 O O . ASP A 1 193 ? 17.239 -15.523 -0.633 1.00 76.88 193 ASP A O 1
ATOM 1439 N N . ARG A 1 194 ? 18.819 -15.438 -2.197 1.00 72.12 194 ARG A N 1
ATOM 1440 C CA . ARG A 1 194 ? 17.869 -15.311 -3.312 1.00 72.12 194 ARG A CA 1
ATOM 1441 C C . ARG A 1 194 ? 17.199 -16.638 -3.677 1.00 72.12 194 ARG A C 1
ATOM 1443 O O . ARG A 1 194 ? 16.428 -16.659 -4.634 1.00 72.12 194 ARG A O 1
ATOM 1450 N N . SER A 1 195 ? 17.504 -17.720 -2.954 1.00 73.25 195 SER A N 1
ATOM 1451 C CA . SER A 1 195 ? 16.759 -18.982 -2.973 1.00 73.25 195 SER A CA 1
ATOM 1452 C C . SER A 1 195 ? 15.724 -19.098 -1.844 1.00 73.25 195 SER A C 1
ATOM 1454 O O . SER A 1 195 ? 14.932 -20.040 -1.852 1.00 73.25 195 SER A O 1
ATOM 1456 N N . TYR A 1 196 ? 15.668 -18.127 -0.923 1.00 71.69 196 TYR A N 1
ATOM 1457 C CA . TYR A 1 196 ? 14.672 -18.072 0.147 1.00 71.69 196 TYR A CA 1
ATOM 1458 C C . TYR A 1 196 ? 13.256 -17.896 -0.426 1.00 71.69 196 TYR A C 1
ATOM 1460 O O . TYR A 1 196 ? 13.026 -17.125 -1.359 1.00 71.69 196 TYR A O 1
ATOM 1468 N N . THR A 1 197 ? 12.287 -18.614 0.138 1.00 66.00 197 THR A N 1
ATOM 1469 C CA . THR A 1 197 ? 11.025 -18.929 -0.556 1.00 66.00 197 THR A CA 1
ATOM 1470 C C . THR A 1 197 ? 10.041 -17.757 -0.693 1.00 66.00 197 THR A C 1
ATOM 1472 O O . THR A 1 197 ? 9.164 -17.798 -1.556 1.00 66.00 197 THR A O 1
ATOM 1475 N N . TYR A 1 198 ? 10.153 -16.712 0.136 1.00 70.00 198 TYR A N 1
ATOM 1476 C CA . TYR A 1 198 ? 9.134 -15.661 0.249 1.00 70.00 198 TYR A CA 1
ATOM 1477 C C . TYR A 1 198 ? 9.616 -14.288 -0.224 1.00 70.00 198 TYR A C 1
ATOM 1479 O O . TYR A 1 198 ? 10.389 -13.614 0.456 1.00 70.00 198 TYR A O 1
ATOM 1487 N N . ASN A 1 199 ? 9.096 -13.810 -1.358 1.00 66.75 199 ASN A N 1
ATOM 1488 C CA . ASN A 1 199 ? 9.163 -12.387 -1.698 1.00 66.75 199 ASN A CA 1
ATOM 1489 C C . ASN A 1 199 ? 8.378 -11.619 -0.629 1.00 66.75 199 ASN A C 1
ATOM 1491 O O . ASN A 1 199 ? 7.161 -11.770 -0.560 1.00 66.75 199 ASN A O 1
ATOM 1495 N N . GLY A 1 200 ? 9.071 -10.839 0.201 1.00 65.88 200 GLY A N 1
ATOM 1496 C CA . GLY A 1 200 ? 8.421 -10.158 1.330 1.00 65.88 200 GLY A CA 1
ATOM 1497 C C . GLY A 1 200 ? 8.748 -10.689 2.699 1.00 65.88 200 GLY A C 1
ATOM 1498 O O . GLY A 1 200 ? 8.307 -10.107 3.686 1.00 65.88 200 GLY A O 1
ATOM 1499 N N . SER A 1 201 ? 9.659 -11.661 2.774 1.00 74.00 201 SER A N 1
ATOM 1500 C CA . SER A 1 201 ? 10.202 -12.156 4.039 1.00 74.00 201 SER A CA 1
ATOM 1501 C C . SER A 1 201 ? 10.608 -11.073 5.036 1.00 74.00 201 SER A C 1
ATOM 1503 O O . SER A 1 201 ? 10.591 -11.293 6.243 1.00 74.00 201 SER A O 1
ATOM 1505 N N . GLN A 1 202 ? 10.981 -9.894 4.532 1.00 80.56 202 GLN A N 1
ATOM 1506 C CA . GLN A 1 202 ? 11.111 -8.675 5.316 1.00 80.56 202 GLN A CA 1
ATOM 1507 C C . GLN A 1 202 ? 10.449 -7.527 4.548 1.00 80.56 202 GLN A C 1
ATOM 1509 O O . GLN A 1 202 ? 10.844 -7.233 3.416 1.00 80.56 202 GLN A O 1
ATOM 1514 N N . SER A 1 203 ? 9.479 -6.847 5.159 1.00 86.25 203 SER A N 1
ATOM 1515 C CA . SER A 1 203 ? 8.957 -5.566 4.662 1.00 86.25 203 SER A CA 1
ATOM 1516 C C . SER A 1 203 ? 8.501 -4.656 5.802 1.00 86.25 203 SER A C 1
ATOM 1518 O O . SER A 1 203 ? 8.467 -5.048 6.967 1.00 86.25 203 SER A O 1
ATOM 1520 N N . ALA A 1 204 ? 8.194 -3.405 5.495 1.00 87.75 204 ALA A N 1
ATOM 1521 C CA . ALA A 1 204 ? 7.590 -2.458 6.416 1.00 87.75 204 ALA A CA 1
ATOM 1522 C C . ALA A 1 204 ? 6.746 -1.459 5.629 1.00 87.75 204 ALA A C 1
ATOM 1524 O O . ALA A 1 204 ? 7.098 -1.087 4.509 1.00 87.75 204 ALA A O 1
ATOM 1525 N N . GLY A 1 205 ? 5.651 -0.984 6.212 1.00 89.50 205 GLY A N 1
ATOM 1526 C CA . GLY A 1 205 ? 4.762 -0.068 5.511 1.00 89.50 205 GLY A CA 1
ATOM 1527 C C . GLY A 1 205 ? 3.911 0.801 6.416 1.00 89.50 205 GLY A C 1
ATOM 1528 O O . GLY A 1 205 ? 3.873 0.641 7.641 1.00 89.50 205 GLY A O 1
ATOM 1529 N N . THR A 1 206 ? 3.233 1.761 5.795 1.00 90.50 206 THR A N 1
ATOM 1530 C CA . THR A 1 206 ? 2.307 2.658 6.478 1.00 90.50 206 THR A CA 1
ATOM 1531 C C . THR A 1 206 ? 1.114 3.004 5.599 1.00 90.50 206 THR A C 1
ATOM 1533 O O . THR A 1 206 ? 1.256 3.266 4.403 1.00 90.50 206 THR A O 1
ATOM 1536 N N . PHE A 1 207 ? -0.065 2.997 6.214 1.00 89.81 207 PHE A N 1
ATOM 1537 C CA . PHE A 1 207 ? -1.345 3.238 5.558 1.00 89.81 207 PHE A CA 1
ATOM 1538 C C . PHE A 1 207 ? -2.319 3.924 6.514 1.00 89.81 207 PHE A C 1
ATOM 1540 O O . PHE A 1 207 ? -2.170 3.866 7.739 1.00 89.81 207 PHE A O 1
ATOM 1547 N N . MET A 1 208 ? -3.327 4.583 5.945 1.00 89.25 208 MET A N 1
ATOM 1548 C CA . MET A 1 208 ? -4.390 5.229 6.710 1.00 89.25 208 MET A CA 1
ATOM 1549 C C . MET A 1 208 ? -5.679 4.416 6.667 1.00 89.25 208 MET A C 1
ATOM 1551 O O . MET A 1 208 ? -6.024 3.798 5.658 1.00 89.25 208 MET A O 1
ATOM 1555 N N . MET A 1 209 ? -6.413 4.479 7.769 1.00 94.00 209 MET A N 1
ATOM 1556 C CA . MET A 1 209 ? -7.781 4.008 7.903 1.00 94.00 209 MET A CA 1
ATOM 1557 C C . MET A 1 209 ? -8.641 5.130 8.491 1.00 94.00 209 MET A C 1
ATOM 1559 O O . MET A 1 209 ? -8.145 5.959 9.255 1.00 94.00 209 MET A O 1
ATOM 1563 N N . SER A 1 210 ? -9.927 5.170 8.172 1.00 93.25 210 SER A N 1
ATOM 1564 C CA . SER A 1 210 ? -10.860 6.157 8.722 1.00 93.25 210 SER A CA 1
ATOM 1565 C C . SER A 1 210 ? -12.298 5.645 8.698 1.00 93.25 210 SER A C 1
ATOM 1567 O O . SER A 1 210 ? -12.598 4.648 8.044 1.00 93.25 210 SER A O 1
ATOM 1569 N N . GLU A 1 211 ? -13.167 6.318 9.453 1.00 94.94 211 GLU A N 1
ATOM 1570 C CA . GLU A 1 211 ? -14.625 6.148 9.421 1.00 94.94 211 GLU A CA 1
ATOM 1571 C C . GLU A 1 211 ? -15.309 7.392 10.031 1.00 94.94 211 GLU A C 1
ATOM 1573 O O . GLU A 1 211 ? -14.716 8.106 10.847 1.00 94.94 211 GLU A O 1
ATOM 1578 N N . GLN A 1 212 ? -16.566 7.664 9.677 1.00 93.31 212 GLN A N 1
ATOM 1579 C CA . GLN A 1 212 ? -17.447 8.574 10.408 1.00 93.31 212 GLN A CA 1
ATOM 1580 C C . GLN A 1 212 ? -18.720 7.832 10.818 1.00 93.31 212 GLN A C 1
ATOM 1582 O O . GLN A 1 212 ? -19.561 7.508 9.983 1.00 93.31 212 GLN A O 1
ATOM 1587 N N . GLY A 1 213 ? -18.927 7.654 12.122 1.00 93.50 213 GLY A N 1
ATOM 1588 C CA . GLY A 1 213 ? -20.042 6.857 12.624 1.00 93.50 213 GLY A CA 1
ATOM 1589 C C . GLY A 1 213 ? -20.645 7.365 13.925 1.00 93.50 213 GLY A C 1
ATOM 1590 O O . GLY A 1 213 ? -20.267 8.405 14.468 1.00 93.50 213 GLY A O 1
ATOM 1591 N N . THR A 1 214 ? -21.614 6.598 14.420 1.00 94.69 214 THR A N 1
ATOM 1592 C CA . THR A 1 214 ? -22.320 6.862 15.676 1.00 94.69 214 THR A CA 1
ATOM 1593 C C . THR A 1 214 ? -22.120 5.697 16.629 1.00 94.69 214 THR A C 1
ATOM 1595 O O . THR A 1 214 ? -22.553 4.584 16.346 1.00 94.69 214 THR A O 1
ATOM 1598 N N . TYR A 1 215 ? -21.535 5.961 17.792 1.00 94.12 215 TYR A N 1
ATOM 1599 C CA . TYR A 1 215 ? -21.575 5.027 18.910 1.00 94.12 215 TYR A CA 1
ATOM 1600 C C . TYR A 1 215 ? -22.967 5.087 19.540 1.00 94.12 215 TYR A C 1
ATOM 1602 O O . TYR A 1 215 ? -23.363 6.131 20.059 1.00 94.12 215 TYR A O 1
ATOM 1610 N N . ALA A 1 216 ? -23.717 3.986 19.492 1.00 93.06 216 ALA A N 1
ATOM 1611 C CA . ALA A 1 216 ? -25.069 3.921 20.053 1.00 93.06 216 ALA A CA 1
ATOM 1612 C C . ALA A 1 216 ? -25.085 3.774 21.588 1.00 93.06 216 ALA A C 1
ATOM 1614 O O . ALA A 1 216 ? -26.032 4.216 22.234 1.00 93.06 216 ALA A O 1
ATOM 1615 N N . ALA A 1 217 ? -24.040 3.177 22.171 1.00 92.62 217 ALA A N 1
ATOM 1616 C CA . ALA A 1 217 ? -23.927 2.897 23.601 1.00 92.62 217 ALA A CA 1
ATOM 1617 C C . ALA A 1 217 ? -22.457 2.833 24.058 1.00 92.62 217 ALA A C 1
ATOM 1619 O O . ALA A 1 217 ? -21.541 2.706 23.241 1.00 92.62 217 ALA A O 1
ATOM 1620 N N . THR A 1 218 ? -22.252 2.869 25.377 1.00 88.38 218 THR A N 1
ATOM 1621 C CA . THR A 1 218 ? -20.964 2.615 26.040 1.00 88.38 218 THR A CA 1
ATOM 1622 C C . THR A 1 218 ? -20.396 1.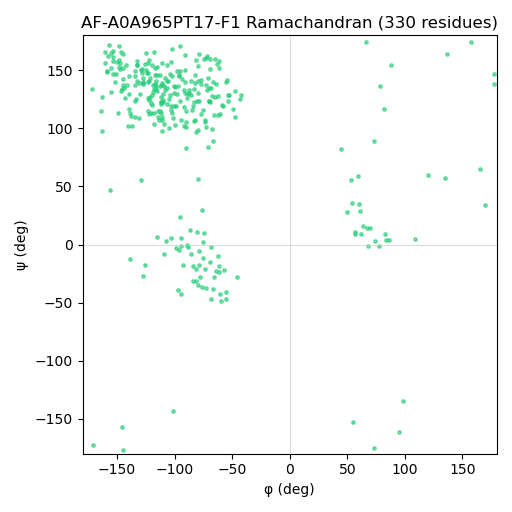252 25.643 1.00 88.38 218 THR A C 1
ATOM 1624 O O . THR A 1 218 ? -21.143 0.280 25.568 1.00 88.38 218 THR A O 1
ATOM 1627 N N . LEU A 1 219 ? -19.080 1.175 25.417 1.00 91.56 219 LEU A N 1
ATOM 1628 C CA . LEU A 1 219 ? -18.365 0.002 24.885 1.00 91.56 219 LEU A CA 1
ATOM 1629 C C . LEU A 1 219 ? -18.789 -0.428 23.469 1.00 91.56 219 LEU A C 1
ATOM 1631 O O . LEU A 1 219 ? -18.318 -1.457 22.981 1.00 91.56 219 LEU A O 1
ATOM 1635 N N . GLY A 1 220 ? -19.605 0.376 22.778 1.00 92.31 220 GLY A N 1
ATOM 1636 C CA . GLY A 1 220 ? -19.830 0.226 21.346 1.00 92.31 220 GLY A CA 1
ATOM 1637 C C . GLY A 1 220 ? -18.536 0.405 20.549 1.00 92.31 220 GLY A C 1
ATOM 1638 O O . GLY A 1 220 ? -17.585 1.044 21.012 1.00 92.31 220 GLY A O 1
ATOM 1639 N N . THR A 1 221 ? -18.519 -0.149 19.341 1.00 94.94 221 THR A N 1
ATOM 1640 C CA . THR A 1 221 ? -17.391 -0.077 18.411 1.00 94.94 221 THR A CA 1
ATOM 1641 C C . THR A 1 221 ? -17.759 0.656 17.126 1.00 94.94 221 THR A C 1
ATOM 1643 O O . THR A 1 221 ? -18.908 0.623 16.686 1.00 94.94 221 THR A O 1
ATOM 1646 N N . LEU A 1 222 ? -16.763 1.279 16.497 1.00 95.25 222 LEU A N 1
ATOM 1647 C CA . LEU A 1 222 ? -16.791 1.612 15.076 1.00 95.25 222 LEU A CA 1
ATOM 1648 C C . LEU A 1 222 ? -15.602 0.942 14.389 1.00 95.25 222 LEU A C 1
ATOM 1650 O O . LEU A 1 222 ? -14.458 1.090 14.825 1.00 95.25 222 LEU A O 1
ATOM 1654 N N . GLU A 1 223 ? -15.882 0.192 13.327 1.00 96.00 223 GLU A N 1
ATOM 1655 C CA . GLU A 1 223 ? -14.850 -0.384 12.472 1.00 96.00 223 GLU A CA 1
ATOM 1656 C C . GLU A 1 223 ? -14.205 0.724 11.630 1.00 96.00 223 GLU A C 1
ATOM 1658 O O . GLU A 1 223 ? -14.892 1.604 11.119 1.00 96.00 223 GLU A O 1
ATOM 1663 N N . LEU A 1 224 ? -12.881 0.693 11.502 1.00 95.56 224 LEU A N 1
ATOM 1664 C CA . LEU A 1 224 ? -12.143 1.538 10.574 1.00 95.56 224 LEU A CA 1
ATOM 1665 C C . LEU A 1 224 ? -11.930 0.791 9.265 1.00 95.56 224 LEU A C 1
ATOM 1667 O O . LEU A 1 224 ? -11.579 -0.392 9.272 1.00 95.56 224 LEU A O 1
ATOM 1671 N N . PHE A 1 225 ? -12.016 1.511 8.150 1.00 94.50 225 PHE A N 1
ATOM 1672 C CA . PHE A 1 225 ? -11.652 0.974 6.844 1.00 94.50 225 PHE A CA 1
ATOM 1673 C C . PHE A 1 225 ? -10.451 1.691 6.256 1.00 94.50 225 PHE A C 1
ATOM 1675 O O . PHE A 1 225 ? -10.261 2.892 6.435 1.00 94.50 225 PHE A O 1
ATOM 1682 N N . ILE A 1 226 ? -9.644 0.935 5.523 1.00 91.06 226 ILE A N 1
ATOM 1683 C CA . ILE A 1 226 ? -8.517 1.431 4.741 1.00 91.06 226 ILE A CA 1
ATOM 1684 C C . ILE A 1 226 ? -8.993 2.562 3.817 1.00 91.06 226 ILE A C 1
ATOM 1686 O O . ILE A 1 226 ? -9.971 2.395 3.091 1.00 91.06 226 ILE A O 1
ATOM 1690 N N . GLU A 1 227 ? -8.303 3.706 3.854 1.00 84.56 227 GLU A N 1
ATOM 1691 C CA . GLU A 1 227 ? -8.644 4.936 3.108 1.00 84.56 227 GLU A CA 1
ATOM 1692 C C . GLU A 1 227 ? -10.067 5.489 3.378 1.00 84.56 227 GLU A C 1
ATOM 1694 O O . GLU A 1 227 ? -10.529 6.371 2.657 1.00 84.56 227 GLU A O 1
ATOM 1699 N N . GLY A 1 228 ? -10.784 4.980 4.389 1.00 83.88 228 GLY A N 1
ATOM 1700 C CA . GLY A 1 228 ? -12.212 5.259 4.592 1.00 83.88 228 GLY A CA 1
ATOM 1701 C C . GLY A 1 228 ? -13.121 4.614 3.539 1.00 83.88 228 GLY A C 1
ATOM 1702 O O . GLY A 1 228 ? -14.289 4.979 3.409 1.00 83.88 228 GLY A O 1
ATOM 1703 N N . ILE A 1 229 ? -12.600 3.669 2.751 1.00 84.19 229 ILE A N 1
ATOM 1704 C CA . ILE A 1 229 ? -13.359 2.956 1.723 1.00 84.19 229 ILE A CA 1
ATOM 1705 C C . ILE A 1 229 ? -14.132 1.831 2.406 1.00 84.19 229 ILE A C 1
ATOM 1707 O O . ILE A 1 229 ? -13.542 0.826 2.796 1.00 84.19 229 ILE A O 1
ATOM 1711 N N . ALA A 1 230 ? -15.451 1.991 2.537 1.00 86.25 230 ALA A N 1
ATOM 1712 C CA . ALA A 1 230 ? -16.330 1.046 3.225 1.00 86.25 230 ALA A CA 1
ATOM 1713 C C . ALA A 1 230 ? -16.004 -0.428 2.907 1.00 86.25 230 ALA A C 1
ATOM 1715 O O . ALA A 1 230 ? -15.938 -0.827 1.744 1.00 86.25 230 ALA A O 1
ATOM 1716 N N . ASN A 1 231 ? -15.839 -1.242 3.953 1.00 86.12 231 ASN A N 1
ATOM 1717 C CA . ASN A 1 231 ? -15.443 -2.657 3.902 1.00 86.12 231 ASN A CA 1
ATOM 1718 C C . ASN A 1 231 ? -14.008 -2.981 3.426 1.00 86.12 231 ASN A C 1
ATOM 1720 O O . ASN A 1 231 ? -13.650 -4.163 3.463 1.00 86.12 231 ASN A O 1
ATOM 1724 N N . LYS A 1 232 ? -13.161 -2.007 3.050 1.00 86.44 232 LYS A N 1
ATOM 1725 C CA . LYS A 1 232 ? -11.740 -2.247 2.725 1.00 86.44 232 LYS A CA 1
ATOM 1726 C C . LYS A 1 232 ? -10.957 -2.508 4.022 1.00 86.44 232 LYS A C 1
ATOM 1728 O O . LYS A 1 232 ? -10.752 -1.607 4.833 1.00 86.44 232 LYS A O 1
ATOM 1733 N N . ARG A 1 233 ? -10.565 -3.765 4.241 1.00 92.38 233 ARG A N 1
ATOM 1734 C CA . ARG A 1 233 ? -9.977 -4.286 5.491 1.00 92.38 233 ARG A CA 1
ATOM 1735 C C . ARG A 1 233 ? -8.562 -4.811 5.270 1.00 92.38 233 ARG A C 1
ATOM 1737 O O . ARG A 1 233 ? -8.152 -5.029 4.134 1.00 92.38 233 ARG A O 1
ATOM 1744 N N . ILE A 1 234 ? -7.843 -5.030 6.366 1.00 93.81 234 ILE A N 1
ATOM 1745 C CA . ILE A 1 234 ? -6.532 -5.680 6.352 1.00 93.81 234 ILE A CA 1
ATOM 1746 C C . ILE A 1 234 ? -6.749 -7.189 6.252 1.00 93.81 234 ILE A C 1
ATOM 1748 O O . ILE A 1 234 ? -7.522 -7.771 7.017 1.00 93.81 234 I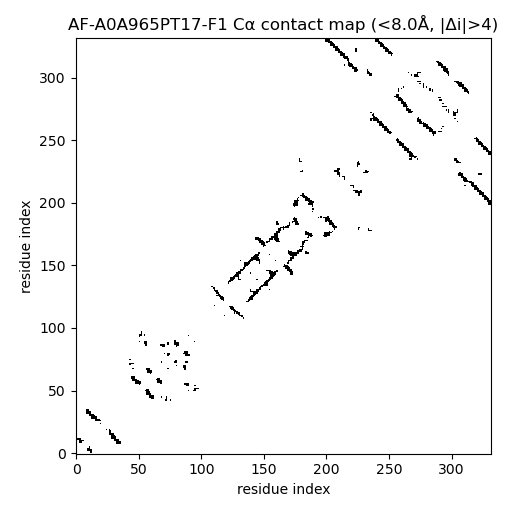LE A O 1
ATOM 1752 N N . GLU A 1 235 ? -6.049 -7.810 5.315 1.00 90.94 235 GLU A N 1
ATOM 1753 C CA . GLU A 1 235 ? -5.980 -9.254 5.152 1.00 90.94 235 GLU A CA 1
ATOM 1754 C C . GLU A 1 235 ? -4.534 -9.612 4.808 1.00 90.94 235 GLU A C 1
ATOM 1756 O O . GLU A 1 235 ? -3.991 -9.152 3.803 1.00 90.94 235 GLU A O 1
ATOM 1761 N N . LEU A 1 236 ? -3.894 -10.372 5.695 1.00 90.94 236 LEU A N 1
ATOM 1762 C CA . LEU A 1 236 ? -2.511 -10.812 5.527 1.00 90.94 236 LEU A CA 1
ATOM 1763 C C . LEU A 1 236 ? -2.451 -12.167 4.815 1.00 90.94 236 LEU A C 1
ATOM 1765 O O . LEU A 1 236 ? -3.443 -12.901 4.746 1.00 90.94 236 LEU A O 1
ATOM 1769 N N . GLU A 1 237 ? -1.272 -12.497 4.299 1.00 87.12 237 GLU A N 1
ATOM 1770 C CA . GLU A 1 237 ? -0.974 -13.842 3.805 1.00 87.12 237 GLU A CA 1
ATOM 1771 C C . GLU A 1 237 ? -0.670 -14.777 4.967 1.00 87.12 237 GLU A C 1
ATOM 1773 O O . GLU A 1 237 ? -0.339 -14.326 6.064 1.00 87.12 237 GLU A O 1
ATOM 1778 N N . ASP A 1 238 ? -0.710 -16.079 4.702 1.00 90.75 238 ASP A N 1
ATOM 1779 C CA . ASP A 1 238 ? -0.205 -17.063 5.653 1.00 90.75 238 ASP A CA 1
ATOM 1780 C C . ASP A 1 238 ? 1.308 -16.912 5.891 1.00 90.75 238 ASP A C 1
ATOM 1782 O O . ASP A 1 238 ? 2.035 -16.337 5.067 1.00 90.75 238 ASP A O 1
ATOM 1786 N N . ASP A 1 239 ? 1.736 -17.374 7.065 1.00 90.06 239 ASP A N 1
ATOM 1787 C CA . ASP A 1 239 ? 3.072 -17.210 7.660 1.00 90.06 239 ASP A CA 1
ATOM 1788 C C . ASP A 1 239 ? 3.539 -15.750 7.824 1.00 90.06 239 ASP A C 1
ATOM 1790 O O . ASP A 1 239 ? 4.670 -15.482 8.221 1.00 90.06 239 ASP A O 1
ATOM 1794 N N . THR A 1 240 ? 2.651 -14.775 7.602 1.00 90.31 240 THR A N 1
ATOM 1795 C CA . THR A 1 240 ? 2.972 -13.351 7.742 1.00 90.31 240 THR A CA 1
ATOM 1796 C C . THR A 1 240 ? 2.675 -12.856 9.150 1.00 90.31 240 THR A C 1
ATOM 1798 O O . THR A 1 240 ? 1.562 -13.018 9.659 1.00 90.31 240 THR A O 1
ATOM 1801 N N . ALA A 1 241 ? 3.639 -12.164 9.756 1.00 93.12 241 ALA A N 1
ATOM 1802 C CA . ALA A 1 241 ? 3.474 -11.477 11.032 1.00 93.12 241 ALA A CA 1
ATOM 1803 C C . ALA A 1 241 ? 3.795 -9.986 10.892 1.00 93.12 241 ALA A C 1
ATOM 1805 O O . ALA A 1 241 ? 4.893 -9.615 10.482 1.00 93.12 241 ALA A O 1
ATOM 1806 N N . TRP A 1 242 ? 2.852 -9.124 11.276 1.00 95.19 242 TRP A N 1
ATOM 1807 C CA . TRP A 1 242 ? 3.048 -7.682 11.414 1.00 95.19 242 TRP A CA 1
ATOM 1808 C C . TRP A 1 242 ? 3.104 -7.307 12.889 1.00 95.19 242 TRP A C 1
ATOM 1810 O O . TRP A 1 242 ? 2.122 -7.464 13.616 1.00 95.19 242 TRP A O 1
ATOM 1820 N N . TYR A 1 243 ? 4.211 -6.708 13.321 1.00 96.06 243 TYR A N 1
ATOM 1821 C CA . TYR A 1 243 ? 4.176 -5.861 14.509 1.00 96.06 243 TYR A CA 1
ATOM 1822 C C . TYR A 1 243 ? 3.720 -4.465 14.086 1.00 96.06 243 TYR A C 1
ATOM 1824 O O . TYR A 1 243 ? 4.363 -3.835 13.245 1.00 96.06 243 TYR A O 1
ATOM 1832 N N . MET A 1 244 ? 2.597 -3.997 14.635 1.00 95.88 244 MET A N 1
ATOM 1833 C CA . MET A 1 244 ? 1.961 -2.745 14.239 1.00 95.88 244 MET A CA 1
ATOM 1834 C C . MET A 1 244 ? 1.813 -1.751 15.392 1.00 95.88 244 MET A C 1
ATOM 1836 O O . MET A 1 244 ? 1.475 -2.095 16.527 1.00 95.88 244 MET A O 1
ATOM 1840 N N . ARG A 1 245 ? 1.992 -0.471 15.059 1.00 96.81 245 ARG A N 1
ATOM 1841 C CA . ARG A 1 245 ? 1.632 0.671 15.900 1.00 96.81 245 ARG A CA 1
ATOM 1842 C C . ARG A 1 245 ? 0.573 1.498 15.185 1.00 96.81 245 ARG A C 1
ATOM 1844 O O . ARG A 1 245 ? 0.855 2.132 14.165 1.00 96.81 245 ARG A O 1
ATOM 1851 N N . MET A 1 246 ? -0.622 1.508 15.760 1.00 97.19 246 MET A N 1
ATOM 1852 C CA . MET A 1 246 ? -1.714 2.394 15.392 1.00 97.19 246 MET A CA 1
ATOM 1853 C C . MET A 1 246 ? -1.602 3.704 16.179 1.00 97.19 246 MET A C 1
ATOM 1855 O O . MET A 1 246 ? -1.434 3.699 17.398 1.00 97.19 246 MET A O 1
ATOM 1859 N N . GLN A 1 247 ? -1.734 4.829 15.488 1.00 96.25 247 GLN A N 1
ATOM 1860 C CA . GLN A 1 247 ? -2.029 6.124 16.096 1.00 96.25 247 GLN A CA 1
ATOM 1861 C C . GLN A 1 247 ? -3.433 6.508 15.656 1.00 96.25 247 GLN A C 1
ATOM 1863 O O . GLN A 1 247 ? -3.683 6.570 14.455 1.00 96.25 247 GLN A O 1
ATOM 1868 N N . VAL A 1 248 ? -4.345 6.706 16.607 1.00 95.62 248 VAL A N 1
ATOM 1869 C CA . VAL A 1 248 ? -5.762 6.980 16.340 1.00 95.62 248 VAL A CA 1
ATOM 1870 C C . VAL A 1 248 ? -6.193 8.293 16.978 1.00 95.62 248 VAL A C 1
ATOM 1872 O O . VAL A 1 248 ? -5.822 8.605 18.111 1.0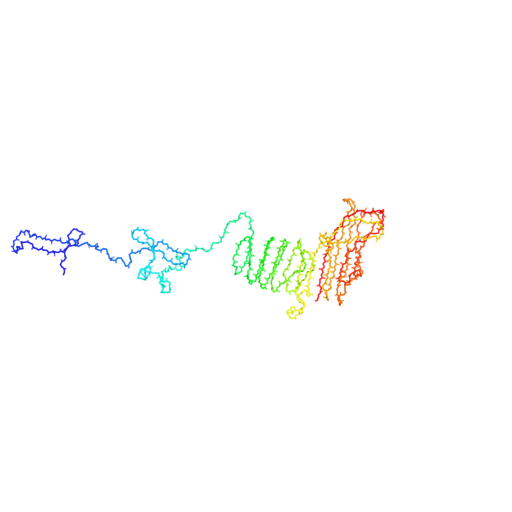0 95.62 248 VAL A O 1
ATOM 1875 N N . MET A 1 249 ? -7.004 9.038 16.235 1.00 93.94 249 MET A N 1
ATOM 1876 C CA . MET A 1 249 ? -7.682 10.250 16.668 1.00 93.94 249 MET A CA 1
ATOM 1877 C C . MET A 1 249 ? -9.191 10.039 16.544 1.00 93.94 249 MET A C 1
ATOM 1879 O O . MET A 1 249 ? -9.688 9.649 15.486 1.00 93.94 249 MET A O 1
ATOM 1883 N N . VAL A 1 250 ? -9.915 10.316 17.627 1.00 94.00 250 VAL A N 1
ATOM 1884 C CA . VAL A 1 250 ? -11.382 10.313 17.689 1.00 94.00 250 VAL A CA 1
ATOM 1885 C C . VAL A 1 250 ? -11.841 11.739 17.954 1.00 94.00 250 VAL A C 1
ATOM 1887 O O . VAL A 1 250 ? -11.557 12.282 19.021 1.00 94.00 250 VAL A O 1
ATOM 1890 N N . GLN A 1 251 ? -12.539 12.350 16.998 1.00 91.06 251 GLN A N 1
ATOM 1891 C CA . GLN A 1 251 ? -12.832 13.783 17.018 1.00 91.06 251 GLN A CA 1
ATOM 1892 C C . GLN A 1 251 ? -14.266 14.081 16.535 1.00 91.06 251 GLN A C 1
ATOM 1894 O O . GLN A 1 251 ? -14.535 14.065 15.331 1.00 91.06 251 GLN A O 1
ATOM 1899 N N . PRO A 1 252 ? -15.228 14.358 17.442 1.00 87.44 252 PRO A N 1
ATOM 1900 C CA . PRO A 1 252 ? -16.564 14.836 17.069 1.00 87.44 252 PRO A CA 1
ATOM 1901 C C . PRO A 1 252 ? -16.574 16.320 16.664 1.00 87.44 252 PRO A C 1
ATOM 1903 O O . PRO A 1 252 ? -17.307 16.710 15.759 1.00 87.44 252 PRO A O 1
ATOM 1906 N N . THR A 1 253 ? -15.763 17.156 17.321 1.00 84.50 253 THR A N 1
ATOM 1907 C CA . THR A 1 253 ? -15.655 18.606 17.093 1.00 84.50 253 THR A CA 1
ATOM 1908 C C . THR A 1 253 ? -14.206 19.050 17.305 1.00 84.50 253 THR A C 1
ATOM 1910 O O . THR A 1 253 ? -13.418 18.316 17.888 1.00 84.50 253 THR A O 1
ATOM 1913 N N . ILE A 1 254 ? -13.814 20.241 16.842 1.00 78.75 254 ILE A N 1
ATOM 1914 C CA . ILE A 1 254 ? -12.398 20.664 16.860 1.00 78.75 254 ILE A CA 1
ATOM 1915 C C . ILE A 1 254 ? -11.779 20.809 18.263 1.00 78.75 254 ILE A C 1
ATOM 1917 O O . ILE A 1 254 ? -10.572 20.665 18.409 1.00 78.75 254 ILE A O 1
ATOM 1921 N N . ASN A 1 255 ? -12.600 21.017 19.297 1.00 84.38 255 ASN A N 1
ATOM 1922 C CA . ASN A 1 255 ? -12.149 21.166 20.687 1.00 84.38 255 ASN A CA 1
ATOM 1923 C C . ASN A 1 255 ? -12.286 19.869 21.511 1.00 84.38 255 ASN A C 1
ATOM 1925 O O . ASN A 1 255 ? -11.932 19.834 22.690 1.00 84.38 255 ASN A O 1
ATOM 1929 N N . GLN A 1 256 ? -12.834 18.807 20.918 1.00 90.31 256 GLN A N 1
ATOM 1930 C CA . GLN A 1 256 ? -13.132 17.540 21.577 1.00 90.31 256 GLN A CA 1
ATOM 1931 C C . GLN A 1 256 ? -12.367 16.426 20.878 1.00 90.31 256 GLN A C 1
ATOM 1933 O O . GLN A 1 256 ? -12.660 16.118 19.727 1.00 90.31 256 GLN A O 1
ATOM 1938 N N . TYR A 1 257 ? -11.408 15.816 21.564 1.00 91.94 257 TYR A N 1
ATOM 1939 C CA . TYR A 1 257 ? -10.587 14.756 20.990 1.00 91.94 257 TYR A CA 1
ATOM 1940 C C . TYR A 1 257 ? -10.291 13.653 22.009 1.00 91.94 257 TYR A C 1
ATOM 1942 O O . TYR A 1 257 ? -10.268 13.905 23.214 1.00 91.94 257 TYR A O 1
ATOM 1950 N N . ILE A 1 258 ? -10.040 12.443 21.507 1.00 94.31 258 ILE A N 1
ATOM 1951 C CA . ILE A 1 258 ? -9.197 11.435 22.159 1.00 94.31 258 ILE A CA 1
ATOM 1952 C C . ILE A 1 258 ? -8.101 11.077 21.161 1.00 94.31 258 ILE A C 1
ATOM 1954 O O . ILE A 1 258 ? -8.404 10.686 20.034 1.00 94.31 258 ILE A O 1
ATOM 1958 N N . ASN A 1 259 ? -6.847 11.183 21.586 1.00 94.06 259 ASN A N 1
ATOM 1959 C CA . ASN A 1 259 ? -5.683 10.741 20.829 1.00 94.06 259 ASN A CA 1
ATOM 1960 C C . ASN A 1 259 ? -5.071 9.550 21.560 1.00 94.06 259 ASN A C 1
ATOM 1962 O O . ASN A 1 259 ? -4.775 9.660 22.749 1.00 94.06 259 ASN A O 1
ATOM 1966 N N . ALA A 1 260 ? -4.863 8.428 20.872 1.00 95.88 260 ALA A N 1
ATOM 1967 C CA . ALA A 1 260 ? -4.271 7.234 21.469 1.00 95.88 260 ALA A CA 1
ATOM 1968 C C . ALA A 1 260 ? -3.186 6.618 20.578 1.00 95.88 260 ALA A C 1
ATOM 1970 O O . ALA A 1 260 ? -3.284 6.615 19.350 1.00 95.88 260 ALA A O 1
ATOM 1971 N N . THR A 1 261 ? -2.148 6.072 21.214 1.00 97.00 261 THR A N 1
ATOM 1972 C CA . THR A 1 261 ? -1.149 5.214 20.559 1.00 97.00 261 THR A CA 1
ATOM 1973 C C . THR A 1 261 ? -1.326 3.793 21.064 1.00 97.00 261 THR A C 1
ATOM 1975 O O . THR A 1 261 ? -1.298 3.551 22.272 1.00 97.00 261 THR A O 1
ATOM 1978 N N . ILE A 1 262 ? -1.524 2.864 20.133 1.00 98.00 262 ILE A N 1
ATOM 1979 C CA . ILE A 1 262 ? -1.899 1.483 20.414 1.00 98.00 262 ILE A CA 1
ATOM 1980 C C . ILE A 1 262 ? -0.964 0.551 19.645 1.00 98.00 262 ILE A C 1
ATOM 1982 O O . ILE A 1 262 ? -0.777 0.708 18.438 1.00 98.00 262 ILE A O 1
ATOM 1986 N N . THR A 1 263 ? -0.381 -0.426 20.329 1.00 97.62 263 THR A N 1
ATOM 1987 C CA . THR A 1 263 ? 0.464 -1.459 19.714 1.00 97.62 263 THR A CA 1
ATOM 1988 C C . THR A 1 263 ? -0.211 -2.816 19.755 1.00 97.62 263 THR A C 1
ATOM 1990 O O . THR A 1 263 ? -0.793 -3.187 20.773 1.00 97.62 263 THR A O 1
ATOM 1993 N N . ALA A 1 264 ? -0.090 -3.567 18.667 1.00 96.88 264 ALA A N 1
ATOM 1994 C CA . ALA A 1 264 ? -0.516 -4.956 18.575 1.00 96.88 264 ALA A CA 1
ATOM 1995 C C . ALA A 1 264 ? 0.415 -5.710 17.620 1.00 96.88 264 ALA A C 1
ATOM 1997 O O . ALA A 1 264 ? 1.010 -5.116 16.723 1.00 96.88 264 ALA A O 1
ATOM 1998 N N . GLN A 1 265 ? 0.507 -7.023 17.778 1.00 96.94 265 GLN A N 1
ATOM 1999 C CA . GLN A 1 265 ? 0.952 -7.899 16.707 1.00 96.94 265 GLN A CA 1
ATOM 2000 C C . GLN A 1 265 ? -0.284 -8.525 16.066 1.00 96.94 265 GLN A C 1
ATOM 2002 O O . GLN A 1 265 ? -1.191 -8.975 16.767 1.00 96.94 265 GLN A O 1
ATOM 2007 N N . ILE A 1 266 ? -0.307 -8.561 14.740 1.00 96.94 266 ILE A N 1
ATOM 2008 C CA . ILE A 1 266 ? -1.273 -9.321 13.951 1.00 96.94 266 ILE A CA 1
ATOM 2009 C C . ILE A 1 266 ? -0.521 -10.281 13.036 1.00 96.94 266 ILE A C 1
ATOM 2011 O O . ILE A 1 266 ? 0.640 -10.054 12.702 1.00 96.94 266 ILE A O 1
ATOM 2015 N N . GLY A 1 267 ? -1.168 -11.358 12.623 1.00 96.19 267 GLY A N 1
ATOM 2016 C CA . GLY A 1 267 ? -0.592 -12.285 11.660 1.00 96.19 267 GLY A CA 1
ATOM 2017 C C . GLY A 1 267 ? -1.599 -13.315 11.188 1.00 96.19 267 GLY A C 1
ATOM 2018 O O . GLY A 1 267 ? -2.789 -13.219 11.511 1.00 96.19 267 GLY A O 1
ATOM 2019 N N . LYS A 1 268 ? -1.125 -14.290 10.420 1.00 94.75 268 LYS A N 1
ATOM 2020 C CA . LYS A 1 268 ? -1.923 -15.415 9.925 1.00 94.75 268 LYS A CA 1
ATOM 2021 C C . LYS A 1 268 ? -1.049 -16.667 9.899 1.00 94.75 268 LYS A C 1
ATOM 2023 O O . LYS A 1 268 ? 0.112 -16.596 9.501 1.00 94.75 268 LYS A O 1
ATOM 2028 N N . THR A 1 269 ? -1.584 -17.781 10.383 1.00 93.88 269 THR A N 1
ATOM 2029 C CA . THR A 1 269 ? -0.890 -19.078 10.380 1.00 93.88 269 THR A CA 1
ATOM 2030 C C . THR A 1 269 ? -1.915 -20.188 10.189 1.00 93.88 269 THR A C 1
ATOM 2032 O O . THR A 1 269 ? -2.953 -20.189 10.857 1.00 93.88 269 THR A O 1
ATOM 2035 N N . GLY A 1 270 ? -1.655 -21.129 9.278 1.00 91.62 270 GLY A N 1
ATOM 2036 C CA . GLY A 1 270 ? -2.617 -22.176 8.923 1.00 91.62 270 GLY A CA 1
ATOM 2037 C C . GLY A 1 270 ? -3.924 -21.614 8.349 1.00 91.62 270 GLY A C 1
ATOM 2038 O O . GLY A 1 270 ? -4.990 -22.194 8.550 1.00 91.62 270 GLY A O 1
ATOM 2039 N N . GLY A 1 271 ? -3.863 -20.445 7.708 1.00 87.62 271 GLY A N 1
ATOM 2040 C CA . GLY A 1 271 ? -5.006 -19.704 7.175 1.00 87.62 271 GLY A CA 1
ATOM 2041 C C . GLY A 1 271 ? -5.833 -18.936 8.214 1.00 87.62 271 GLY A C 1
ATOM 2042 O O . GLY A 1 271 ? -6.778 -18.249 7.824 1.00 87.62 271 GLY A O 1
ATOM 2043 N N . VAL A 1 272 ? -5.493 -19.009 9.508 1.00 95.75 272 VAL A N 1
ATOM 2044 C CA . VAL A 1 272 ? -6.240 -18.354 10.593 1.00 95.75 272 VAL A CA 1
ATOM 2045 C C . VAL A 1 272 ? -5.546 -17.064 11.022 1.00 95.75 272 VAL A C 1
ATOM 2047 O O . VAL A 1 272 ? -4.407 -17.066 11.487 1.00 95.75 272 VAL A O 1
ATOM 2050 N N . ALA A 1 273 ? -6.260 -15.951 10.882 1.00 97.12 273 ALA A N 1
ATOM 2051 C CA . ALA A 1 273 ? -5.862 -14.636 11.346 1.00 97.12 273 ALA A CA 1
ATOM 2052 C C . ALA A 1 273 ? -5.836 -14.602 12.879 1.00 97.12 273 ALA A C 1
ATOM 2054 O O . ALA A 1 273 ? -6.819 -14.926 13.551 1.00 97.12 273 ALA A O 1
ATOM 2055 N N . PHE A 1 274 ? -4.711 -14.160 13.431 1.00 97.00 274 PHE A N 1
ATOM 2056 C CA . PHE A 1 274 ? -4.531 -13.949 14.858 1.00 97.00 274 PHE A CA 1
ATOM 2057 C C . PHE A 1 274 ? -4.128 -12.505 15.153 1.00 97.00 274 PHE A C 1
ATOM 2059 O O . PHE A 1 274 ? -3.588 -11.787 14.305 1.00 97.00 274 PHE A O 1
ATOM 2066 N N . SER A 1 275 ? -4.360 -12.100 16.397 1.00 97.25 275 SER A N 1
ATOM 2067 C CA . SER A 1 275 ? -3.876 -10.846 16.962 1.00 97.25 275 SER A CA 1
ATOM 2068 C C . SER A 1 275 ? -3.537 -11.031 18.435 1.00 97.25 275 SER A C 1
ATOM 2070 O O . SER A 1 275 ? -4.275 -11.700 19.158 1.00 97.25 275 SER A O 1
ATOM 2072 N N . THR A 1 276 ? -2.469 -10.395 18.910 1.00 96.62 276 THR A N 1
ATOM 2073 C CA . THR A 1 276 ? -2.258 -10.222 20.352 1.00 96.62 276 THR A CA 1
ATOM 2074 C C . THR A 1 276 ? -3.286 -9.244 20.917 1.00 96.62 276 THR A C 1
ATOM 2076 O O . THR A 1 276 ? -3.815 -8.407 20.185 1.00 96.62 276 THR A O 1
ATOM 2079 N N . ALA A 1 277 ? -3.510 -9.278 22.233 1.00 95.81 277 ALA A N 1
ATOM 2080 C CA . ALA A 1 277 ? -4.254 -8.221 22.914 1.00 95.81 277 ALA A CA 1
ATOM 2081 C C . ALA A 1 277 ? -3.631 -6.842 22.591 1.00 95.81 277 ALA A C 1
ATOM 2083 O O . ALA A 1 277 ? -2.427 -6.669 22.815 1.00 95.81 277 ALA A O 1
ATOM 2084 N N . PRO A 1 278 ? -4.394 -5.874 22.050 1.00 97.38 278 PRO A N 1
ATOM 2085 C CA . PRO A 1 278 ? -3.876 -4.535 21.801 1.00 97.38 278 PRO A CA 1
ATOM 2086 C C . PRO A 1 278 ? -3.554 -3.809 23.108 1.00 97.38 278 PRO A C 1
ATOM 2088 O O . PRO A 1 278 ? -4.304 -3.885 24.080 1.00 97.38 278 PRO A O 1
ATOM 2091 N N . ILE A 1 279 ? -2.437 -3.085 23.126 1.00 97.44 279 ILE A N 1
ATOM 2092 C CA . ILE A 1 279 ? -1.959 -2.339 24.293 1.00 97.44 279 ILE A CA 1
ATOM 2093 C C . ILE A 1 279 ? -2.048 -0.848 23.987 1.00 97.44 279 ILE A C 1
ATOM 2095 O O . ILE A 1 279 ? -1.327 -0.347 23.122 1.00 97.44 279 ILE A O 1
ATOM 2099 N N . VAL A 1 280 ? -2.901 -0.131 24.721 1.00 96.75 280 VAL A N 1
ATOM 2100 C CA . VAL A 1 280 ? -2.925 1.337 24.724 1.00 96.75 280 VAL A CA 1
ATOM 2101 C C . VAL A 1 280 ? -1.704 1.826 25.504 1.00 96.75 280 VAL A C 1
ATOM 2103 O O . VAL A 1 280 ? -1.655 1.723 26.726 1.00 96.75 280 VAL A O 1
ATOM 2106 N N . GLN A 1 281 ? -0.696 2.329 24.793 1.00 94.81 281 GLN A N 1
ATOM 2107 C CA . GLN A 1 281 ? 0.554 2.819 25.386 1.00 94.81 281 GLN A CA 1
ATOM 2108 C C . GLN A 1 281 ? 0.413 4.241 25.936 1.00 94.81 281 GLN A C 1
ATOM 2110 O O . GLN A 1 281 ? 1.085 4.619 26.892 1.00 94.81 281 GLN A O 1
ATOM 2115 N N . TYR A 1 282 ? -0.442 5.039 25.300 1.00 94.00 282 TYR A N 1
ATOM 2116 C CA . TYR A 1 282 ? -0.707 6.424 25.661 1.00 94.00 282 TYR A CA 1
ATOM 2117 C C . TYR A 1 282 ? -2.106 6.827 25.209 1.00 94.00 282 TYR A C 1
ATOM 2119 O O . TYR A 1 282 ? -2.571 6.388 24.154 1.00 94.00 282 TYR A O 1
ATOM 2127 N N . GLN A 1 283 ? -2.730 7.703 25.990 1.00 93.81 283 GLN A N 1
ATOM 2128 C CA . GLN A 1 283 ? -4.001 8.339 25.690 1.00 93.81 283 GLN A CA 1
ATOM 2129 C C . GLN A 1 283 ? -3.996 9.768 26.245 1.00 93.81 283 GLN A C 1
ATOM 2131 O O . GLN A 1 283 ? -3.672 9.964 27.414 1.00 93.81 283 GLN A O 1
ATOM 2136 N N . ASP A 1 284 ? -4.438 10.727 25.436 1.00 90.88 284 ASP A N 1
ATOM 2137 C CA . ASP A 1 284 ? -4.844 12.065 25.874 1.00 90.88 284 ASP A CA 1
ATOM 2138 C C . ASP A 1 284 ? -6.281 12.345 25.425 1.00 90.88 284 ASP A C 1
ATOM 2140 O O . ASP A 1 284 ? -6.721 11.843 24.387 1.00 90.88 284 ASP A O 1
ATOM 2144 N N . THR A 1 285 ? -7.029 13.121 26.206 1.00 91.94 285 THR A N 1
ATOM 2145 C CA . THR A 1 285 ? -8.428 13.433 25.910 1.00 91.94 285 THR A CA 1
ATOM 2146 C C . THR A 1 285 ? -8.888 14.743 26.539 1.00 91.94 285 THR A C 1
ATOM 2148 O O . THR A 1 285 ? -8.775 14.947 27.747 1.00 91.94 285 THR A O 1
ATOM 2151 N N . SER A 1 286 ? -9.524 15.595 25.732 1.00 91.00 286 SER A N 1
ATOM 2152 C CA . SER A 1 286 ? -10.357 16.696 26.240 1.00 91.00 286 SER A CA 1
ATOM 2153 C C . SER A 1 286 ? -11.798 16.251 26.540 1.00 91.00 286 SER A C 1
ATOM 2155 O O . SER A 1 286 ? -12.581 16.990 27.139 1.00 91.00 286 SER A O 1
ATOM 2157 N N . MET A 1 287 ? -12.168 15.024 26.156 1.00 88.38 287 MET A N 1
ATOM 2158 C CA . MET A 1 287 ? -13.463 14.408 26.436 1.00 88.38 287 MET A CA 1
ATOM 2159 C C . MET A 1 287 ? -13.413 13.641 27.762 1.00 88.38 287 MET A C 1
ATOM 2161 O O . MET A 1 287 ? -13.209 12.425 27.796 1.00 88.38 287 MET A O 1
ATOM 2165 N N . ALA A 1 288 ? -13.595 14.381 28.859 1.00 81.44 288 ALA A N 1
ATOM 2166 C CA . ALA A 1 288 ? -13.531 13.868 30.226 1.00 81.44 288 ALA A CA 1
ATOM 2167 C C . ALA A 1 288 ? -14.349 12.576 30.427 1.00 81.44 288 ALA A C 1
ATOM 2169 O O . ALA A 1 288 ? -15.514 12.480 30.035 1.00 81.44 288 ALA A O 1
ATOM 2170 N N . GLY A 1 289 ? -13.723 11.580 31.056 1.00 83.25 289 GLY A N 1
ATOM 2171 C CA . GLY A 1 289 ? -14.344 10.289 31.356 1.00 83.25 289 GLY A CA 1
ATOM 2172 C C . GLY A 1 289 ? -14.518 9.346 30.162 1.00 83.25 289 GLY A C 1
ATOM 2173 O O . GLY A 1 289 ? -15.071 8.267 30.361 1.00 83.25 289 GLY A O 1
ATOM 2174 N N . ARG A 1 290 ? -14.061 9.701 28.950 1.00 89.75 290 ARG A N 1
ATOM 2175 C CA . ARG A 1 290 ? -13.995 8.766 27.818 1.00 89.75 290 ARG A CA 1
ATOM 2176 C C . ARG A 1 290 ? -12.613 8.138 27.673 1.00 89.75 290 ARG A C 1
ATOM 2178 O O . ARG A 1 290 ? -11.606 8.814 27.874 1.00 89.75 290 ARG A O 1
ATOM 2185 N N . THR A 1 291 ? -12.575 6.878 27.246 1.00 92.19 291 THR A N 1
ATOM 2186 C CA . THR A 1 291 ? -11.337 6.200 26.836 1.00 92.19 291 THR A CA 1
ATOM 2187 C C . THR A 1 291 ? -11.513 5.464 25.510 1.00 92.19 291 THR A C 1
ATOM 2189 O O . THR A 1 291 ? -12.630 5.087 25.150 1.00 92.19 291 THR A O 1
ATOM 2192 N N . VAL A 1 292 ? -10.408 5.278 24.785 1.00 94.12 292 VAL A N 1
ATOM 2193 C CA . VAL A 1 292 ? -10.315 4.509 23.536 1.00 94.12 292 VAL A CA 1
ATOM 2194 C C . VAL A 1 292 ? -9.610 3.181 23.796 1.00 94.12 292 VAL A C 1
ATOM 2196 O O . VAL A 1 292 ? -8.599 3.137 24.492 1.00 94.12 292 VAL A O 1
ATOM 2199 N N . ASN A 1 293 ? -10.097 2.114 23.164 1.00 95.50 293 ASN A N 1
ATOM 2200 C CA . ASN A 1 293 ? -9.353 0.871 22.990 1.00 95.50 293 ASN A CA 1
ATOM 2201 C C . ASN A 1 293 ? -9.437 0.387 21.532 1.00 95.50 293 ASN A C 1
ATOM 2203 O O . ASN A 1 293 ? -10.367 0.747 20.809 1.00 95.50 293 ASN A O 1
ATOM 2207 N N . LEU A 1 294 ? -8.486 -0.448 21.108 1.00 97.00 294 LEU A N 1
ATOM 2208 C CA . LEU A 1 294 ? -8.570 -1.197 19.854 1.00 97.00 294 LEU A CA 1
ATOM 2209 C C . LEU A 1 294 ? -9.053 -2.614 20.161 1.00 97.00 294 LEU A C 1
ATOM 2211 O O . LEU A 1 294 ? -8.482 -3.305 21.000 1.00 97.00 294 LEU A O 1
ATOM 2215 N N . ILE A 1 295 ? -10.070 -3.053 19.435 1.00 97.25 295 ILE A N 1
ATOM 2216 C CA . ILE A 1 295 ? -10.500 -4.442 19.353 1.00 97.25 295 ILE A CA 1
ATOM 2217 C C . ILE A 1 295 ? -10.149 -4.918 17.945 1.00 97.25 295 ILE A C 1
ATOM 2219 O O . ILE A 1 295 ? -10.576 -4.316 16.961 1.00 97.25 295 ILE A O 1
ATOM 2223 N N . ILE A 1 296 ? -9.349 -5.977 17.840 1.00 97.31 296 ILE A N 1
ATOM 2224 C CA . ILE A 1 296 ? -9.054 -6.619 16.557 1.00 97.31 296 ILE A CA 1
ATOM 2225 C C . ILE A 1 296 ? -9.922 -7.868 16.491 1.00 97.31 296 ILE A C 1
ATOM 2227 O O . ILE A 1 296 ? -9.715 -8.813 17.246 1.00 97.31 296 ILE A O 1
ATOM 2231 N N . ASP A 1 297 ? -10.935 -7.841 15.631 1.00 96.50 297 ASP A N 1
ATOM 2232 C CA . ASP A 1 297 ? -11.793 -8.999 15.395 1.00 96.50 297 ASP A CA 1
ATOM 2233 C C . ASP A 1 297 ? -11.210 -9.845 14.254 1.00 96.50 297 ASP A C 1
ATOM 2235 O O . ASP A 1 297 ? -11.132 -9.401 13.105 1.00 96.50 297 ASP A O 1
ATOM 2239 N N . THR A 1 298 ? -10.794 -11.062 14.605 1.00 96.62 298 THR A N 1
ATOM 2240 C CA . THR A 1 298 ? -10.410 -12.141 13.682 1.00 96.62 298 THR A CA 1
ATOM 2241 C C . THR A 1 298 ? -11.354 -13.350 13.787 1.00 96.62 298 THR A C 1
ATOM 2243 O O . THR A 1 298 ? -11.100 -14.393 13.192 1.00 96.62 298 THR A O 1
ATOM 2246 N N . ALA A 1 299 ? -12.447 -13.244 14.553 1.00 94.75 299 ALA A N 1
ATOM 2247 C CA . ALA A 1 299 ? -13.370 -14.345 14.829 1.00 94.75 299 ALA A CA 1
ATOM 2248 C C . ALA A 1 299 ? -14.599 -14.314 13.909 1.00 94.75 299 ALA A C 1
ATOM 2250 O O . ALA A 1 299 ? -15.024 -15.359 13.420 1.00 94.75 299 ALA A O 1
ATOM 2251 N N . THR A 1 300 ? -15.145 -13.128 13.609 1.00 94.75 300 THR A N 1
ATOM 2252 C CA . THR A 1 300 ? -16.264 -12.981 12.655 1.00 94.75 300 THR A CA 1
ATOM 2253 C C . THR A 1 300 ? -15.848 -13.365 11.232 1.00 94.75 300 THR A C 1
ATOM 2255 O O . THR A 1 300 ? -16.675 -13.792 10.427 1.00 94.75 300 THR A O 1
ATOM 2258 N N . ASN A 1 301 ? -14.564 -13.207 10.902 1.00 93.88 301 ASN A N 1
ATOM 2259 C CA . ASN A 1 301 ? -13.954 -13.775 9.707 1.00 93.88 301 ASN A CA 1
ATOM 2260 C C . ASN A 1 301 ? -12.478 -14.086 9.989 1.00 93.88 301 ASN A C 1
ATOM 2262 O O . ASN A 1 301 ? -11.669 -13.170 10.131 1.00 93.88 301 ASN A O 1
ATOM 2266 N N . THR A 1 302 ? -12.131 -15.374 9.997 1.00 94.06 302 THR A N 1
ATOM 2267 C CA . THR A 1 302 ? -10.780 -15.879 10.287 1.00 94.06 302 THR A CA 1
ATOM 2268 C C . THR A 1 302 ? -9.737 -15.550 9.224 1.00 94.06 302 THR A C 1
ATOM 2270 O O . THR A 1 302 ? -8.580 -15.898 9.407 1.00 94.06 302 THR A O 1
ATOM 2273 N N . ALA A 1 303 ? -10.093 -14.893 8.121 1.00 91.38 303 ALA A N 1
ATOM 2274 C CA . ALA A 1 303 ? -9.131 -14.434 7.123 1.00 91.38 303 ALA A CA 1
ATOM 2275 C C . ALA A 1 303 ? -8.651 -12.984 7.347 1.00 91.38 303 ALA A C 1
ATOM 2277 O O . ALA A 1 303 ? -7.619 -12.605 6.788 1.00 91.38 303 ALA A O 1
ATOM 2278 N N . GLN A 1 304 ? -9.382 -12.189 8.143 1.00 93.81 304 GLN A N 1
ATOM 2279 C CA . GLN A 1 304 ? -9.300 -10.721 8.180 1.00 93.81 304 GLN A CA 1
ATOM 2280 C C . GLN A 1 304 ? -8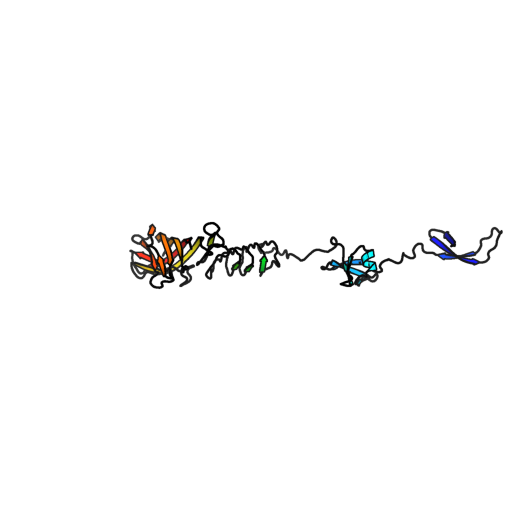.893 -10.180 9.555 1.00 93.81 304 GLN A C 1
ATOM 2282 O O . GLN A 1 304 ? -9.208 -10.770 10.585 1.00 93.81 304 GLN A O 1
ATOM 2287 N N . HIS A 1 305 ? -8.291 -8.988 9.572 1.00 96.62 305 HIS A N 1
ATOM 2288 C CA . HIS A 1 305 ? -8.018 -8.222 10.791 1.00 96.62 305 HIS A CA 1
ATOM 2289 C C . HIS A 1 305 ? -8.912 -6.978 10.826 1.00 96.62 305 HIS A C 1
ATOM 2291 O O . HIS A 1 305 ? -8.629 -5.962 10.183 1.00 96.62 305 HIS A O 1
ATOM 2297 N N . ARG A 1 306 ? -10.028 -7.064 11.558 1.00 96.12 306 ARG A N 1
ATOM 2298 C CA . ARG A 1 306 ? -11.048 -6.006 11.625 1.00 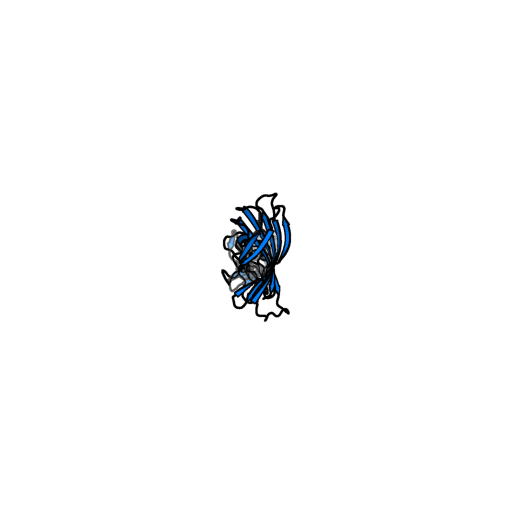96.12 306 ARG A CA 1
ATOM 2299 C C . ARG A 1 306 ? -10.755 -5.026 12.750 1.00 96.12 306 ARG A C 1
ATOM 2301 O O . ARG A 1 306 ? -10.951 -5.336 13.926 1.00 96.12 306 ARG A O 1
ATOM 2308 N N . MET A 1 307 ? -10.286 -3.841 12.374 1.00 96.50 307 MET A N 1
ATOM 2309 C CA . MET A 1 307 ? -9.830 -2.804 13.299 1.00 96.50 307 MET A CA 1
ATOM 2310 C C . MET A 1 307 ? -11.016 -2.018 13.859 1.00 96.50 307 MET A C 1
ATOM 2312 O O . MET A 1 307 ? -11.503 -1.083 13.231 1.00 96.50 307 MET A O 1
ATOM 2316 N N . ASN A 1 308 ? -11.481 -2.395 15.046 1.00 96.62 308 ASN A N 1
ATOM 2317 C CA . ASN A 1 308 ? -12.615 -1.772 15.717 1.00 96.62 308 ASN A CA 1
ATOM 2318 C C . ASN A 1 308 ? -12.135 -0.846 16.835 1.00 96.62 308 ASN A C 1
ATOM 2320 O O . ASN A 1 308 ? -11.523 -1.295 17.803 1.00 96.62 308 ASN A O 1
ATOM 2324 N N . ILE A 1 309 ? -12.450 0.442 16.743 1.00 96.62 309 ILE A N 1
ATOM 2325 C CA . ILE A 1 309 ? -12.230 1.379 17.844 1.00 96.62 309 ILE A CA 1
ATOM 2326 C C . ILE A 1 309 ? -13.409 1.274 18.800 1.00 96.62 309 ILE A C 1
ATOM 2328 O O . ILE A 1 309 ? -14.556 1.456 18.401 1.00 96.62 309 ILE A O 1
ATOM 2332 N N . GLN A 1 310 ? -13.125 0.967 20.061 1.00 95.62 310 GLN A N 1
ATOM 2333 C CA . GLN A 1 310 ? -14.100 0.932 21.143 1.00 95.62 310 GLN A CA 1
ATOM 2334 C C . GLN A 1 310 ? -14.002 2.213 21.972 1.00 95.62 310 GLN A C 1
ATOM 2336 O O . GLN A 1 310 ? -12.899 2.631 22.328 1.00 95.62 310 GLN A O 1
ATOM 2341 N N . LEU A 1 311 ? -15.150 2.796 22.331 1.00 92.62 311 LEU A N 1
ATOM 2342 C CA . LEU A 1 311 ? -15.225 3.892 23.301 1.00 92.62 311 LEU A CA 1
ATOM 2343 C C . LEU A 1 311 ? -15.881 3.444 24.606 1.00 92.62 311 LEU A C 1
ATOM 2345 O O . LEU A 1 311 ? -16.988 2.905 24.608 1.00 92.62 311 LEU A O 1
ATOM 2349 N N . ALA A 1 312 ? -15.232 3.736 25.731 1.00 91.56 312 ALA A N 1
ATOM 2350 C CA . ALA A 1 312 ? -15.832 3.632 27.057 1.00 91.56 312 ALA A CA 1
ATOM 2351 C C . ALA A 1 312 ? -16.208 5.020 27.602 1.00 91.56 312 ALA A C 1
ATOM 2353 O O . ALA A 1 312 ? -15.635 6.032 27.202 1.00 91.56 312 ALA A O 1
ATOM 2354 N N . GLY A 1 313 ? -17.164 5.051 28.538 1.00 88.12 313 GLY A N 1
ATOM 2355 C CA . GLY A 1 313 ? -17.576 6.241 29.291 1.00 88.12 313 GLY A CA 1
ATOM 2356 C C . GLY A 1 313 ? -18.248 7.362 28.483 1.00 88.12 313 GLY A C 1
ATOM 2357 O O . GLY A 1 313 ? -18.359 7.302 27.258 1.00 88.12 313 GLY A O 1
ATOM 2358 N N . GLY A 1 314 ? -18.723 8.392 29.188 1.00 85.94 314 GLY A N 1
ATOM 2359 C CA . GLY A 1 314 ? -19.492 9.509 28.621 1.00 85.94 314 GLY A CA 1
ATOM 2360 C C . GLY A 1 314 ? -20.934 9.160 28.216 1.00 85.94 314 GLY A C 1
ATOM 2361 O O . GLY A 1 314 ? -21.424 8.061 28.462 1.00 85.94 314 GLY A O 1
ATOM 2362 N N . THR A 1 315 ? -21.622 10.123 27.597 1.00 88.81 315 THR A N 1
ATOM 2363 C CA . THR A 1 315 ? -23.028 10.004 27.157 1.00 88.81 315 THR A CA 1
ATOM 2364 C C . THR A 1 315 ? -23.132 9.477 25.722 1.00 88.81 315 THR A C 1
ATOM 2366 O O . THR A 1 315 ? -22.252 9.747 24.900 1.00 88.81 315 THR A O 1
ATOM 2369 N N . TYR A 1 316 ? -24.214 8.764 25.406 1.00 88.88 316 TYR A N 1
ATOM 2370 C CA . TYR A 1 316 ? -24.509 8.207 24.080 1.00 88.88 316 TYR A CA 1
ATOM 2371 C C . TYR A 1 316 ? -25.968 8.524 23.678 1.00 88.88 316 TYR A C 1
ATOM 2373 O O . TYR A 1 316 ? -26.787 8.732 24.576 1.00 88.88 316 TYR A O 1
ATOM 2381 N N . PRO A 1 317 ? -26.317 8.581 22.375 1.00 91.62 317 PRO A N 1
ATOM 2382 C CA . PRO A 1 317 ? -25.461 8.322 21.215 1.00 91.62 317 PRO A CA 1
ATOM 2383 C C . PRO A 1 317 ? -24.383 9.394 21.007 1.00 91.62 317 PRO A C 1
ATOM 2385 O O . PRO A 1 317 ? -24.550 10.553 21.379 1.00 91.62 317 PRO A O 1
ATOM 2388 N N . PHE A 1 318 ? -23.256 8.995 20.420 1.00 88.50 318 PHE A N 1
ATOM 2389 C CA . PHE A 1 318 ? -22.096 9.857 20.203 1.00 88.50 318 PHE A CA 1
ATOM 2390 C C . PHE A 1 318 ? -21.607 9.746 18.756 1.00 88.50 318 PHE A C 1
ATOM 2392 O O . PHE A 1 318 ? -21.069 8.716 18.350 1.00 88.50 318 PHE A O 1
ATOM 2399 N N . ILE A 1 319 ? -21.821 10.807 17.975 1.00 92.38 319 ILE A N 1
ATOM 2400 C CA . ILE A 1 319 ? -21.403 10.902 16.570 1.00 92.38 319 ILE A CA 1
ATOM 2401 C C . ILE A 1 319 ? -19.974 11.436 16.521 1.00 92.38 319 ILE A C 1
ATOM 2403 O O . ILE A 1 319 ? -19.677 12.451 17.149 1.00 92.38 319 ILE A O 1
ATOM 2407 N N . THR A 1 320 ? -19.085 10.778 15.780 1.00 92.94 320 THR A N 1
ATOM 2408 C CA . THR A 1 320 ? -17.680 11.188 15.702 1.00 92.94 320 THR A CA 1
ATOM 2409 C C . THR A 1 320 ? -17.010 10.765 14.397 1.00 92.94 320 THR A C 1
ATOM 2411 O O . THR A 1 320 ? -17.494 9.885 13.683 1.00 92.94 320 THR A O 1
ATOM 2414 N N . ARG A 1 321 ? -15.886 11.413 14.085 1.00 93.12 321 ARG A N 1
ATOM 2415 C CA . ARG A 1 321 ? -14.966 11.020 13.017 1.00 93.12 321 ARG A CA 1
ATOM 2416 C C . ARG A 1 321 ? -13.762 10.329 13.628 1.00 93.12 321 ARG A C 1
ATOM 2418 O O . ARG A 1 321 ? -13.305 10.712 14.706 1.00 93.12 321 ARG A O 1
ATOM 2425 N N . LEU A 1 322 ? -13.244 9.345 12.910 1.00 94.69 322 LEU A N 1
ATOM 2426 C CA . LEU A 1 322 ? -12.048 8.614 13.269 1.00 94.69 322 LEU A CA 1
ATOM 2427 C C . LEU A 1 322 ? -11.073 8.626 12.105 1.00 94.69 322 LEU A C 1
ATOM 2429 O O . LEU A 1 322 ? -11.451 8.406 10.953 1.00 94.69 322 LEU A O 1
ATOM 2433 N N . VAL A 1 323 ? -9.804 8.823 12.431 1.00 94.69 323 VAL A N 1
ATOM 2434 C CA . VAL A 1 323 ? -8.691 8.535 11.533 1.00 94.69 323 VAL A CA 1
ATOM 2435 C C . VAL A 1 323 ? -7.623 7.796 12.322 1.00 94.69 323 VAL A C 1
ATOM 2437 O O . VAL A 1 323 ? -7.338 8.134 13.473 1.00 94.69 323 VAL A O 1
ATOM 2440 N N . ALA A 1 324 ? -7.052 6.770 11.707 1.00 96.19 324 ALA A N 1
ATOM 2441 C CA . ALA A 1 324 ? -5.924 6.039 12.238 1.00 96.19 324 ALA A CA 1
ATOM 2442 C C . ALA A 1 324 ? -4.841 5.881 11.176 1.00 96.19 324 ALA A C 1
ATOM 2444 O O . ALA A 1 324 ? -5.123 5.570 10.020 1.00 96.19 324 ALA A O 1
ATOM 2445 N N . GLN A 1 325 ? -3.590 6.038 11.587 1.00 95.62 325 GLN A N 1
ATOM 2446 C CA . GLN A 1 325 ? -2.438 5.611 10.807 1.00 95.62 325 GLN A CA 1
ATOM 2447 C C . GLN A 1 325 ? -1.899 4.323 11.420 1.00 95.62 325 GLN A C 1
ATOM 2449 O O . GLN A 1 325 ? -1.625 4.275 12.622 1.00 95.62 325 GLN A O 1
ATOM 2454 N N . ILE A 1 326 ? -1.716 3.290 10.600 1.00 96.12 326 ILE A N 1
ATOM 2455 C CA . ILE A 1 326 ? -1.020 2.067 10.996 1.00 96.12 326 ILE A CA 1
ATOM 2456 C C . ILE A 1 326 ? 0.365 2.088 10.368 1.00 96.12 326 ILE A C 1
ATOM 2458 O O . ILE A 1 326 ? 0.503 2.211 9.157 1.00 96.12 326 ILE A O 1
ATOM 2462 N N . ASN A 1 327 ? 1.385 1.933 11.208 1.00 94.75 327 ASN A N 1
ATOM 2463 C CA . ASN A 1 327 ? 2.751 1.633 10.792 1.00 94.75 327 ASN A CA 1
ATOM 2464 C C . ASN A 1 327 ? 3.045 0.183 11.172 1.00 94.75 327 ASN A C 1
ATOM 2466 O O . ASN A 1 327 ? 2.758 -0.194 12.311 1.00 94.75 327 ASN A O 1
ATOM 2470 N N . TYR A 1 328 ? 3.620 -0.606 10.266 1.00 94.31 328 TYR A N 1
ATOM 2471 C CA . TYR A 1 328 ? 3.925 -2.014 10.513 1.00 94.31 328 TYR A CA 1
ATOM 2472 C C . TYR A 1 328 ? 5.334 -2.400 10.058 1.00 94.31 328 TYR A C 1
ATOM 2474 O O . TYR A 1 328 ? 5.858 -1.862 9.084 1.00 94.31 328 TYR A O 1
ATOM 2482 N N . THR A 1 329 ? 5.917 -3.375 10.752 1.00 92.88 329 THR A N 1
ATOM 2483 C CA . THR A 1 329 ? 7.072 -4.159 10.292 1.00 92.88 329 THR A CA 1
ATOM 2484 C C . THR A 1 329 ? 6.635 -5.602 10.116 1.00 92.88 329 THR A C 1
ATOM 2486 O O . THR A 1 329 ? 6.009 -6.160 11.021 1.00 92.88 329 THR A O 1
ATOM 2489 N N . GLN A 1 330 ? 6.976 -6.189 8.978 1.00 88.75 330 GLN A N 1
ATOM 2490 C CA . GLN A 1 330 ? 6.575 -7.515 8.547 1.00 88.75 330 GLN A CA 1
ATOM 2491 C C . GLN A 1 330 ? 7.754 -8.491 8.530 1.00 88.75 330 GLN A C 1
ATOM 2493 O O . GLN A 1 330 ? 8.814 -8.179 7.983 1.00 88.75 330 GLN A O 1
ATOM 2498 N N . PHE A 1 331 ? 7.499 -9.705 9.017 1.00 88.06 331 PHE A N 1
ATOM 2499 C CA . PHE A 1 331 ? 8.232 -10.908 8.626 1.00 88.06 331 PHE A CA 1
ATOM 2500 C C . PHE A 1 331 ? 7.315 -11.899 7.907 1.00 88.06 331 PHE A C 1
ATOM 2502 O O . PHE A 1 331 ? 6.104 -11.906 8.160 1.00 88.06 331 PHE A O 1
ATOM 2509 N N . ARG A 1 332 ? 7.918 -12.715 7.039 1.00 78.94 332 ARG A N 1
ATOM 2510 C CA . ARG A 1 332 ? 7.306 -13.858 6.358 1.00 78.94 332 ARG A CA 1
ATOM 2511 C C . ARG A 1 332 ? 8.352 -14.950 6.101 1.00 78.94 332 ARG A C 1
ATOM 2513 O O . ARG A 1 332 ? 9.511 -14.591 5.790 1.00 78.94 332 ARG A O 1
#

Nearest PDB structures (foldseek):
  3sy9-assembly4_D  TM=2.978E-01  e=5.077E+00  Pseudomonas aeruginosa
  4frt-assembly1_A  TM=2.688E-01  e=9.784E+00  Pseudomonas aeruginosa PAO1

Radius of gyration: 42.86 Å; Cα contacts (8 Å, |Δi|>4): 839; chains: 1; bounding box: 85×61×132 Å

Secondary structure (DSSP, 8-state):
--EEE-SSSEEEEEEEES--TTSSSPPEEEEEEE-S-S----S-SSEEEEE-TTSBEEEE-TTS-EEEPPHHHHHHTTPEEETTTTEEE--TTSSPP--------SS------SS-S--SSS-EEE-SSEE--S-SSEEEESSSEE----SSEEE--SS-B--S--TT--B--SS---SSSSEEEEEE-GGG-TT-S-TTSEEEEEEEEEEEEEE-STT-EEE-EETT-TT--B-PPTT-EEEEEEEEEEEEETTEEEEEEEEEEEEEETTEEEEPPPEEEEEEESSTT-EEEEEEE-SS-TT-BEEEEEEESS-SSEEEEEEEEEEEEEE-

Solvent-accessible surface area (backbone atoms only — not comparable to full-atom values): 18239 Å² total; per-residue (Å²): 133,72,68,48,81,60,89,99,36,42,28,34,71,76,46,76,48,76,82,62,84,97,55,101,64,88,63,52,71,44,68,42,81,43,61,91,62,69,68,73,75,58,82,43,81,54,45,83,76,50,58,44,87,90,28,38,40,36,18,29,36,92,84,73,48,80,42,80,50,51,68,61,35,20,51,73,73,69,30,49,64,35,91,88,74,69,41,27,29,52,52,90,85,66,43,62,83,75,85,77,80,83,78,84,69,89,80,74,85,86,78,64,62,88,60,63,61,78,90,69,92,73,46,67,38,60,30,73,55,37,60,57,68,87,48,67,58,38,45,38,40,36,60,32,18,39,25,76,40,10,53,63,39,47,38,35,35,60,18,48,19,60,37,75,93,26,94,34,15,36,25,27,22,59,14,7,47,33,63,59,38,46,52,50,47,44,72,35,41,81,90,71,39,86,80,59,90,49,66,17,26,20,17,30,36,38,35,50,27,18,39,74,52,64,33,72,43,73,64,32,61,49,66,46,12,45,80,48,40,85,86,38,64,49,51,72,53,64,62,26,38,34,51,30,42,37,42,38,41,42,38,64,48,100,82,34,36,38,41,38,37,34,39,33,41,38,34,19,52,96,66,39,28,49,65,53,82,58,41,74,79,45,74,53,61,69,42,75,72,48,48,79,49,68,44,74,46,28,76,95,43,38,60,30,52,43,48,21,44,28,39,37,56,69,78,62,68,40,64,36,35,39,43,31,40,41,38,36,43,34,41,72

=== Feature glossary ===
Legend for the data blocks above and below:

— What the protein is —

The amino-acid sequence is the protein's primary structure: the linear order of residues from the N-terminus to the C-terminus, written in one-letter code. Everything else here — the 3D coordinates, the secondary structure, the domain annotations — is ultimately a consequence of this string.

Database cross-references. InterPro integrates a dozen domain/family signature databases into unified entries with residue-range hits. GO terms attach function/process/location labels with evidence codes. CATH codes position the fold in a four-level structural taxonomy. Organism is the NCBI-taxonomy species name.

— Where its atoms are —

The mmCIF block holds the 3D Cartesian coordinates of each backbone atom (N, Cα, C, O) in ångströms. mmCIF is the PDB's canonical archive format — a tagged-loop text representation of the atomic model.

The six renders are orthographic views along the three Cartesian axes in both directions. Representation (cartoon, sticks, or surface) and color scheme (sequence-rainbow or by-chain) vary across proteins so the training set c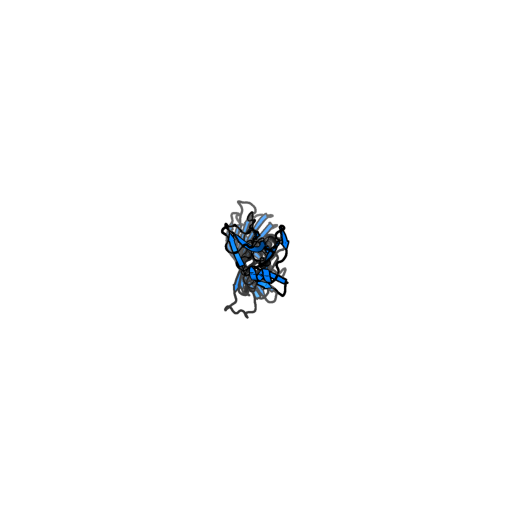overs all the common visualization conventions.

— Local backbone conformation —

Secondary structure is the local, repeating backbone conformation. DSSP classifies it into eight states by reading the hydrogen-bond network: three helix types (H, G, I), two β types (E, B), two non-regular types (T, S), and unstructured coil (-).

SS3 is a coarse helix/strand/coil call (letters a/b/c) made by the P-SEA algorithm from inter-Cα distances and dihedrals. It is less detailed than DSSP but needs only Cα positions.

Backbone dihedral angles. Every residue except chain termini has a φ (preceding-C → N → Cα → C) and a ψ (N → Cα → C → next-N). They are reported in degrees following the IUPAC sign convention. Secondary structure is essentially a statement about which (φ, ψ) basin each residue occupies.

— Global shape and packing —

The geometric summary reports three shape descriptors. Rg (radius of gyration) measures how spread out the Cα atoms are about their centre of mass; compact globular proteins have small Rg, elongated or unfolded ones large. Cα contacts (<8 Å, |i−j|>4) count long-range residue pairs in spatial proximity — high for tightly packed folds, near zero for rods or random coil. The bounding-box extents give the protein's footprint along x, y, z in Å.

Solvent accessibility: the surface area of each residue that a 1.4 Å water probe can touch, in Å². When only backbone atoms are present the absolute values are lower than full-atom SASA (side chains contribute most of the area) and are flagged as backbone-only.

Plot images: a contact map (which residues are close in 3D, as an N×N binary image), a Ramachandran scatter (backbone torsion angles, revealing secondary-structure composition at a glance), and — for AlphaFold structures — a PAE heatmap (pairwise prediction confidence).

— Structural neighborhood —

Foldseek's 3Di representation compresses backbone geometry into a per-residue letter drawn from a learned twenty-state alphabet. It captures the tertiary interaction pattern around each residue — which residues are packed against it in space, regardless of where they are in sequence.

Structural nearest neighbors (via Foldseek easy-search vs the PDB). Reported per hit: target PDB id, E-value, and alignment TM-score. A TM-score above ~0.5 is the conventional threshold for 'same fold'.

— Confidence and disorder —

pLDDT (predicted Local Distance Difference Test) is AlphaFold's per-residue confidence score, ranging from 0 to 100. Values above 90 indicate high confidence (typically well-packed cores); 70–90 is confident; 50–70 low confidence; below 50 usually means the region is disordered or the prediction is unreliable there. AlphaFold stores pLDDT in the mmCIF B-factor column.

For experimental (PDB) structures, the B-factor (temperature factor) quantifies the positional spread of each atom in the crystal — a combination of thermal vibration and static disorder — in units of Å². High B-factors mark flexible loops or poorly resolved regions; low B-factors mark the rigid, well-ordered core.

Predicted Aligned Error (PAE) is an AlphaFold confidence matrix: entry (i, j) is the expected error in the position of residue j, in ångströms, when the prediction is superimposed on the true structure at residue i. Low PAE within a block of residues means that block is internally rigid and well-predicted; high PAE between two blocks means their relative placement is uncertain even if each block individually is confident.